Protein AF-A0A060Z0G2-F1 (afdb_monomer_lite)

pLDDT: mean 80.38, std 22.37, range [26.75, 98.19]

InterPro domains:
  IPR000257 Uroporphyrinogen decarboxylase (URO-D) [PF01208] (16-183)
  IPR000257 Uroporphyrinogen decarboxylase (URO-D) [PS00906] (33-42)
  IPR038071 UROD/MetE-like superfamily [G3DSA:3.20.20.210] (4-187)
  IPR038071 UROD/MetE-like superfamily [SSF51726] (12-183)

Radius of gyration: 17.83 Å; chains: 1; bounding box: 45×44×48 Å

Sequence (191 aa):
MENDDLILPKDFPKLKNDAFLRACHGQETNHVPVWCMRQAGRYLPEFREFRAGKDFFETCRSPAACCELTLQPLRRFPFDAAIIFSDILVIPQAMGMDVQMVAGKGPTFPEPLKEPEDLLLLQPKVDVNKELGYVFKAITLTRHKLDGKVPLIGFTGAPVRSHTHTHTHTHTHTHTHIYRERENYLLIIIL

Structure (mmCIF, N/CA/C/O backbone):
data_AF-A0A060Z0G2-F1
#
_entry.id   AF-A0A060Z0G2-F1
#
loop_
_atom_site.group_PDB
_atom_site.id
_atom_site.type_symbol
_atom_site.label_atom_id
_atom_site.label_alt_id
_atom_site.label_comp_id
_atom_site.label_asym_id
_atom_site.label_entity_id
_atom_site.label_seq_id
_atom_site.pdbx_PDB_ins_code
_atom_site.Cartn_x
_atom_site.Cartn_y
_atom_site.Cartn_z
_atom_site.occupancy
_atom_site.B_iso_or_equiv
_atom_site.auth_seq_id
_atom_site.auth_comp_id
_atom_site.auth_asym_id
_atom_site.auth_atom_id
_atom_site.pdbx_PDB_model_num
ATOM 1 N N . MET A 1 1 ? -18.639 -21.354 -0.589 1.00 32.62 1 MET A N 1
ATOM 2 C CA . MET A 1 1 ? -17.299 -21.777 -0.135 1.00 32.62 1 MET A CA 1
ATOM 3 C C . MET A 1 1 ? -16.382 -21.660 -1.335 1.00 32.62 1 MET A C 1
ATOM 5 O O . MET A 1 1 ? -16.198 -22.630 -2.052 1.00 32.62 1 MET A O 1
ATOM 9 N N . GLU A 1 2 ? -15.933 -20.445 -1.630 1.00 38.69 2 GLU A N 1
ATOM 10 C CA . GLU A 1 2 ? -14.912 -20.227 -2.655 1.00 38.69 2 GLU A CA 1
ATOM 11 C C . GLU A 1 2 ? -13.551 -20.299 -1.973 1.00 38.69 2 GLU A C 1
ATOM 13 O O . GLU A 1 2 ? -13.388 -19.774 -0.872 1.00 38.69 2 GLU A O 1
ATOM 18 N N . ASN A 1 3 ? -12.626 -21.022 -2.601 1.00 36.72 3 ASN A N 1
ATOM 19 C CA . ASN A 1 3 ? -11.265 -21.246 -2.139 1.00 36.72 3 ASN A CA 1
ATOM 20 C C . ASN A 1 3 ? -10.564 -19.905 -1.866 1.00 36.72 3 ASN A C 1
ATOM 22 O O . ASN A 1 3 ? -10.036 -19.277 -2.782 1.00 36.72 3 ASN A O 1
ATOM 26 N N . ASP A 1 4 ? -10.522 -19.492 -0.596 1.00 45.34 4 ASP A N 1
ATOM 27 C CA . ASP A 1 4 ? -9.495 -18.588 -0.074 1.00 45.34 4 ASP A CA 1
ATOM 28 C C . ASP A 1 4 ? -8.206 -19.426 -0.018 1.00 45.34 4 ASP A C 1
ATOM 30 O O . ASP A 1 4 ? -7.766 -19.855 1.050 1.00 45.34 4 ASP A O 1
ATOM 34 N N . ASP A 1 5 ? -7.665 -19.771 -1.196 1.00 48.25 5 ASP A N 1
ATOM 35 C CA . ASP A 1 5 ? -6.308 -20.288 -1.338 1.00 48.25 5 ASP A CA 1
ATOM 36 C C . ASP A 1 5 ? -5.407 -19.184 -0.798 1.00 48.25 5 ASP A C 1
ATOM 38 O O . ASP A 1 5 ? -5.055 -18.226 -1.490 1.00 48.25 5 ASP A O 1
ATOM 42 N N . LEU A 1 6 ? -5.141 -19.277 0.505 1.00 52.72 6 LEU A N 1
ATOM 43 C CA . LEU A 1 6 ? -4.295 -18.378 1.259 1.00 52.72 6 LEU A CA 1
ATOM 44 C C . LEU A 1 6 ? -2.991 -18.266 0.487 1.00 52.72 6 LEU A C 1
ATOM 46 O O . LEU A 1 6 ? -2.180 -19.191 0.478 1.00 52.72 6 LEU A O 1
ATOM 50 N N . ILE A 1 7 ? -2.805 -17.135 -0.186 1.00 59.31 7 ILE A N 1
ATOM 51 C CA . ILE A 1 7 ? -1.537 -16.805 -0.809 1.00 59.31 7 ILE A CA 1
ATOM 52 C C . ILE A 1 7 ? -0.555 -16.689 0.353 1.00 59.31 7 ILE A C 1
ATOM 54 O O . ILE A 1 7 ? -0.576 -15.725 1.119 1.00 59.31 7 ILE A O 1
ATOM 58 N N . LEU A 1 8 ? 0.209 -17.756 0.564 1.00 64.56 8 LEU A N 1
ATOM 59 C CA . LEU A 1 8 ? 1.181 -17.842 1.638 1.00 64.56 8 LEU A CA 1
ATOM 60 C C . LEU A 1 8 ? 2.340 -16.891 1.306 1.00 64.56 8 LEU A C 1
ATOM 62 O O . LEU A 1 8 ? 2.668 -16.737 0.132 1.00 64.56 8 LEU A O 1
ATOM 66 N N . PRO A 1 9 ? 2.981 -16.260 2.306 1.00 75.25 9 PRO A N 1
ATOM 67 C CA . PRO A 1 9 ? 4.115 -15.360 2.098 1.00 75.25 9 PRO A CA 1
ATOM 68 C C . PRO A 1 9 ? 5.391 -16.150 1.752 1.00 75.25 9 PRO A C 1
ATOM 70 O O . PRO A 1 9 ? 6.371 -16.152 2.493 1.00 75.25 9 PRO A O 1
ATOM 73 N N . LYS A 1 10 ? 5.351 -16.884 0.643 1.00 79.75 10 LYS A N 1
ATOM 74 C CA . LYS A 1 10 ? 6.401 -17.764 0.134 1.00 79.75 10 LYS A CA 1
ATOM 75 C C . LYS A 1 10 ? 6.337 -17.797 -1.390 1.00 79.75 10 LYS A C 1
ATOM 77 O O . LYS A 1 10 ? 5.337 -17.402 -1.981 1.00 79.75 10 LYS A O 1
ATOM 82 N N . ASP A 1 11 ? 7.399 -18.294 -2.014 1.00 86.38 11 ASP A N 1
ATOM 83 C CA . ASP A 1 11 ? 7.442 -18.538 -3.461 1.00 86.38 11 ASP A CA 1
ATOM 84 C C . ASP A 1 11 ? 7.163 -17.271 -4.297 1.00 86.38 11 ASP A C 1
ATOM 86 O O . ASP A 1 11 ? 6.500 -17.299 -5.337 1.00 86.38 11 ASP A O 1
ATOM 90 N N . PHE A 1 12 ? 7.660 -16.121 -3.827 1.00 91.62 12 PHE A N 1
ATOM 91 C CA . PHE A 1 12 ? 7.496 -14.862 -4.543 1.00 91.62 12 PHE A CA 1
ATOM 92 C C . PHE A 1 12 ? 8.301 -14.853 -5.850 1.00 91.62 12 PHE A C 1
ATOM 94 O O . PHE A 1 12 ? 9.450 -15.303 -5.874 1.00 91.62 12 PHE A O 1
ATOM 101 N N . PRO A 1 13 ? 7.755 -14.263 -6.928 1.00 92.94 13 PRO A N 1
ATOM 102 C CA . PRO A 1 13 ? 8.495 -14.083 -8.169 1.00 92.94 13 PRO A CA 1
ATOM 103 C C . PRO A 1 13 ? 9.805 -13.316 -7.953 1.00 92.94 13 PRO A C 1
ATOM 105 O O . PRO A 1 13 ? 9.850 -12.310 -7.230 1.00 92.94 13 PRO A O 1
ATOM 108 N N . LYS A 1 14 ? 10.876 -13.781 -8.608 1.00 94.12 14 LYS A N 1
ATOM 109 C CA . LYS A 1 14 ? 12.201 -13.157 -8.534 1.00 94.12 14 LYS A CA 1
ATOM 110 C C . LYS A 1 14 ? 12.147 -11.725 -9.069 1.00 94.12 14 LYS A C 1
ATOM 112 O O . LYS A 1 14 ? 11.560 -11.466 -10.118 1.00 94.12 14 LYS A O 1
ATOM 117 N N . LEU A 1 15 ? 12.792 -10.805 -8.354 1.00 95.38 15 LEU A N 1
ATOM 118 C CA . LEU A 1 15 ? 12.841 -9.393 -8.720 1.00 95.38 15 LEU A CA 1
ATOM 119 C C . LEU A 1 15 ? 13.616 -9.179 -10.036 1.00 95.38 15 LEU A C 1
ATOM 121 O O . LEU A 1 15 ? 14.714 -9.707 -10.204 1.00 95.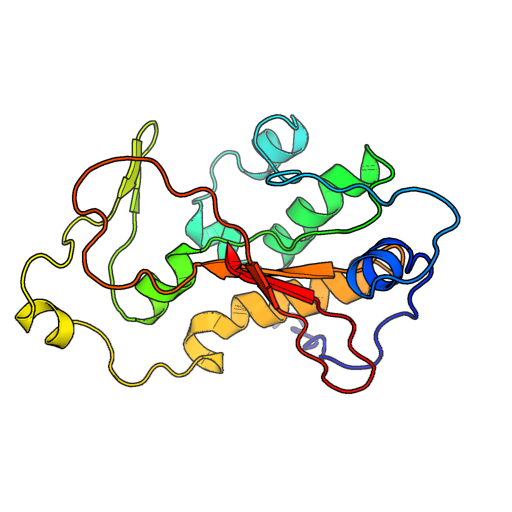38 15 LEU A O 1
ATOM 125 N N . LYS A 1 16 ? 13.025 -8.407 -10.953 1.00 95.94 16 LYS A N 1
ATOM 126 C CA . LYS A 1 16 ? 13.537 -8.095 -12.298 1.00 95.94 16 LYS A CA 1
ATOM 127 C C . LYS A 1 16 ? 14.182 -6.706 -12.353 1.00 95.94 16 LYS A C 1
ATOM 129 O O . LYS A 1 16 ? 15.243 -6.565 -12.949 1.00 95.94 16 LYS A O 1
ATOM 134 N N . ASN A 1 17 ? 13.568 -5.700 -11.721 1.00 94.88 17 ASN A N 1
ATOM 135 C CA . ASN A 1 17 ? 14.155 -4.371 -11.523 1.00 94.88 17 ASN A CA 1
ATOM 136 C C . ASN A 1 17 ? 14.405 -4.136 -10.029 1.00 94.88 17 ASN A C 1
ATOM 138 O O . ASN A 1 17 ? 13.458 -4.037 -9.251 1.00 94.88 17 ASN A O 1
ATOM 142 N N . ASP A 1 18 ? 15.674 -4.043 -9.638 1.00 95.56 18 ASP A N 1
ATOM 143 C CA . ASP A 1 18 ? 16.119 -3.807 -8.263 1.00 95.56 18 ASP A CA 1
ATOM 144 C C . ASP A 1 18 ? 16.767 -2.426 -8.059 1.00 95.56 18 ASP A C 1
ATOM 146 O O . ASP A 1 18 ? 17.307 -2.161 -6.983 1.00 95.56 18 ASP A O 1
ATOM 150 N N . ALA A 1 19 ? 16.707 -1.536 -9.062 1.00 95.69 19 ALA A N 1
ATOM 151 C CA . ALA A 1 19 ? 17.412 -0.254 -9.053 1.00 95.69 19 ALA A CA 1
ATOM 152 C C . ALA A 1 19 ? 17.070 0.584 -7.815 1.00 95.69 19 ALA A C 1
ATOM 154 O O . ALA A 1 19 ? 17.963 1.113 -7.159 1.00 95.69 19 ALA A O 1
ATOM 155 N N . PHE A 1 20 ? 15.790 0.633 -7.435 1.00 95.94 20 PHE A N 1
ATOM 156 C CA . PHE A 1 20 ? 15.354 1.331 -6.228 1.00 95.94 20 PHE A CA 1
ATOM 157 C C . PHE A 1 20 ? 16.008 0.781 -4.950 1.00 95.94 20 PHE A C 1
ATOM 159 O O . PHE A 1 20 ? 16.488 1.555 -4.128 1.00 95.94 20 PHE A O 1
ATOM 166 N N . LEU A 1 21 ? 16.103 -0.545 -4.799 1.00 94.50 21 LEU A N 1
ATOM 167 C CA . LEU A 1 21 ? 16.723 -1.155 -3.619 1.00 94.50 21 LEU A CA 1
ATOM 168 C C . LEU A 1 21 ? 18.228 -0.888 -3.574 1.00 94.50 21 LEU A C 1
ATOM 170 O O . LEU A 1 21 ? 18.754 -0.536 -2.521 1.00 94.50 21 LEU A O 1
ATOM 174 N N . ARG A 1 22 ? 18.912 -1.009 -4.716 1.00 94.50 22 ARG A N 1
ATOM 175 C CA . ARG A 1 22 ? 20.339 -0.687 -4.833 1.00 94.50 22 ARG A CA 1
ATOM 176 C C . ARG A 1 22 ? 20.610 0.768 -4.459 1.00 94.50 22 ARG A C 1
ATOM 178 O O . ARG A 1 22 ? 21.476 1.025 -3.625 1.00 94.50 22 ARG A O 1
ATOM 185 N N . ALA A 1 23 ? 19.809 1.699 -4.977 1.00 95.19 23 ALA A N 1
ATOM 186 C CA . ALA A 1 23 ? 19.905 3.110 -4.619 1.00 95.19 23 ALA A CA 1
ATOM 187 C C . ALA A 1 23 ? 19.668 3.349 -3.116 1.00 95.19 23 ALA A C 1
ATOM 189 O O . ALA A 1 23 ? 20.446 4.066 -2.490 1.00 95.19 23 ALA A O 1
ATOM 190 N N . CYS A 1 24 ? 18.666 2.705 -2.499 1.00 92.50 24 CYS A N 1
ATOM 191 C CA . CYS A 1 24 ? 18.448 2.775 -1.046 1.00 92.50 24 CYS A CA 1
ATOM 192 C C . CYS A 1 24 ? 19.639 2.249 -0.226 1.00 92.50 24 CYS A C 1
ATOM 194 O O . CYS A 1 24 ? 19.842 2.682 0.906 1.00 92.50 24 CYS A O 1
ATOM 196 N N . HIS A 1 25 ? 20.431 1.335 -0.786 1.00 93.25 25 HIS A N 1
ATOM 197 C CA . HIS A 1 25 ? 21.657 0.816 -0.179 1.00 93.25 25 HIS A CA 1
ATOM 198 C C . HIS A 1 25 ? 22.917 1.626 -0.527 1.00 93.25 25 HIS A C 1
ATOM 200 O O . HIS A 1 25 ? 24.016 1.212 -0.160 1.00 93.25 25 HIS A O 1
ATOM 206 N N . GLY A 1 26 ? 22.785 2.759 -1.223 1.00 94.31 26 GLY A N 1
ATOM 207 C CA . GLY A 1 26 ? 23.923 3.576 -1.656 1.00 94.31 26 GLY A CA 1
ATOM 208 C C . GLY A 1 26 ? 24.784 2.907 -2.731 1.00 94.31 26 GLY A C 1
ATOM 209 O O . GLY A 1 26 ? 25.946 3.269 -2.899 1.00 94.31 26 GLY A O 1
ATOM 210 N N . GLN A 1 27 ? 24.243 1.912 -3.434 1.00 96.56 27 GLN A N 1
ATOM 211 C CA . GLN A 1 27 ? 24.923 1.223 -4.526 1.00 96.56 27 GLN A CA 1
ATOM 212 C C . GLN A 1 27 ? 24.697 1.959 -5.851 1.00 96.56 27 GLN A C 1
ATOM 214 O O . GLN A 1 27 ? 23.672 2.614 -6.053 1.00 96.56 27 GLN A O 1
ATOM 219 N N . GLU A 1 28 ? 25.644 1.812 -6.777 1.00 95.19 28 GLU A N 1
ATOM 220 C CA . GLU A 1 28 ? 25.531 2.367 -8.125 1.00 95.19 28 GLU A CA 1
ATOM 221 C C . GLU A 1 28 ? 24.352 1.739 -8.884 1.00 95.19 28 GLU A C 1
ATOM 223 O O . GLU A 1 28 ? 24.050 0.553 -8.723 1.00 95.19 28 GLU A O 1
ATOM 228 N N . THR A 1 29 ? 23.672 2.542 -9.706 1.00 96.25 29 THR A N 1
ATOM 229 C CA . THR A 1 29 ? 22.497 2.160 -10.503 1.00 96.25 29 THR A CA 1
ATOM 230 C C . THR A 1 29 ? 22.634 2.663 -11.937 1.00 96.25 29 THR A C 1
ATOM 232 O O . THR A 1 29 ? 23.295 3.664 -12.187 1.00 96.25 29 THR A O 1
ATOM 235 N N . ASN A 1 30 ? 22.018 1.960 -12.895 1.00 92.88 30 ASN A N 1
ATOM 236 C CA . ASN A 1 30 ? 22.127 2.301 -14.324 1.00 92.88 30 ASN A CA 1
ATOM 237 C C . ASN A 1 30 ? 21.323 3.561 -14.690 1.00 92.88 30 ASN A C 1
ATOM 239 O O . ASN A 1 30 ? 21.533 4.153 -15.745 1.00 92.88 30 ASN A O 1
ATOM 243 N N . HIS A 1 31 ? 20.379 3.944 -13.833 1.00 95.12 31 HIS A N 1
ATOM 244 C CA . HIS A 1 31 ? 19.554 5.141 -13.922 1.00 95.12 31 HIS A CA 1
ATOM 245 C C . HIS A 1 31 ? 19.093 5.526 -12.515 1.00 95.12 31 HIS A C 1
ATOM 247 O O . HIS A 1 31 ? 19.108 4.695 -11.608 1.00 95.12 31 HIS A O 1
ATOM 253 N N . VAL A 1 32 ? 18.651 6.771 -12.337 1.00 97.00 32 VAL A N 1
ATOM 254 C CA . VAL A 1 32 ? 18.082 7.231 -11.062 1.00 97.00 32 VAL A CA 1
ATOM 255 C C . VAL A 1 32 ? 16.671 6.646 -10.905 1.00 97.00 32 VAL A C 1
ATOM 257 O O . VAL A 1 32 ? 15.803 6.998 -11.708 1.00 97.00 32 VAL A O 1
ATOM 260 N N . PRO A 1 33 ? 16.411 5.776 -9.908 1.00 97.50 33 PRO A N 1
ATOM 261 C CA . PRO A 1 33 ? 15.101 5.158 -9.750 1.00 97.50 33 PRO A CA 1
ATOM 262 C C . PRO A 1 33 ? 14.062 6.162 -9.240 1.00 97.50 33 PRO A C 1
ATOM 264 O O . PRO A 1 33 ? 14.340 6.945 -8.328 1.00 97.50 33 PRO A O 1
ATOM 267 N N . VAL A 1 34 ? 12.845 6.109 -9.784 1.00 97.12 34 VAL A N 1
ATOM 268 C CA . VAL A 1 34 ? 11.758 7.039 -9.451 1.00 97.12 34 VAL A CA 1
ATOM 269 C C . VAL A 1 34 ? 10.470 6.326 -9.042 1.00 97.12 34 VAL A C 1
ATOM 271 O O . VAL A 1 34 ? 10.026 5.355 -9.652 1.00 97.12 34 VAL A O 1
ATOM 274 N N . TRP A 1 35 ? 9.826 6.857 -8.010 1.00 97.38 35 TRP A N 1
ATOM 275 C CA . TRP A 1 35 ? 8.459 6.541 -7.600 1.00 97.38 35 TRP A CA 1
ATOM 276 C C . TRP A 1 35 ? 7.832 7.807 -7.009 1.00 97.38 35 TRP A C 1
ATOM 278 O O . TRP A 1 35 ? 8.540 8.778 -6.725 1.00 97.38 35 TRP A O 1
ATOM 288 N N . CYS A 1 36 ? 6.512 7.833 -6.830 1.00 96.12 36 CYS A N 1
ATOM 289 C CA . CYS A 1 36 ? 5.837 9.011 -6.285 1.00 96.12 36 CYS A CA 1
ATOM 290 C C . CYS A 1 36 ? 5.008 8.669 -5.048 1.00 96.12 36 CYS A C 1
ATOM 292 O O . CYS A 1 36 ? 4.193 7.740 -5.049 1.00 96.12 36 CYS A O 1
ATOM 294 N N . MET A 1 37 ? 5.132 9.496 -4.007 1.00 94.44 37 MET A N 1
ATOM 295 C CA . MET A 1 37 ? 4.172 9.481 -2.907 1.00 94.44 37 MET A CA 1
ATOM 296 C C . MET A 1 37 ? 2.765 9.728 -3.457 1.00 94.44 37 MET A C 1
ATOM 298 O O . MET A 1 37 ? 2.553 10.628 -4.268 1.00 94.44 37 MET A O 1
ATOM 302 N N . ARG A 1 38 ? 1.798 8.919 -3.008 1.00 94.38 38 ARG A N 1
ATOM 303 C CA . ARG A 1 38 ? 0.411 8.925 -3.510 1.00 94.38 38 ARG A CA 1
ATOM 304 C C . ARG A 1 38 ? 0.282 8.633 -5.018 1.00 94.38 38 ARG A C 1
ATOM 306 O O . ARG A 1 38 ? -0.688 9.079 -5.627 1.00 94.38 38 ARG A O 1
ATOM 313 N N . GLN A 1 39 ? 1.193 7.843 -5.606 1.00 96.38 39 GLN A N 1
ATOM 314 C CA . GLN A 1 39 ? 1.071 7.386 -7.004 1.00 96.38 39 GLN A CA 1
ATOM 315 C C . GLN A 1 39 ? -0.246 6.642 -7.289 1.00 96.38 39 GLN A C 1
ATOM 317 O O . GLN A 1 39 ? -0.809 6.766 -8.369 1.00 96.38 39 GLN A O 1
ATOM 322 N N . ALA A 1 40 ? -0.786 5.906 -6.317 1.00 96.00 40 ALA A N 1
ATOM 323 C CA . ALA A 1 40 ? -2.161 5.417 -6.364 1.00 96.00 40 ALA A CA 1
ATOM 324 C C . ALA A 1 40 ? -3.075 6.475 -5.728 1.00 96.00 40 ALA A C 1
ATOM 326 O O . ALA A 1 40 ? -3.159 6.576 -4.501 1.00 96.00 40 ALA A O 1
ATOM 327 N N . GLY A 1 41 ? -3.722 7.310 -6.544 1.00 94.31 41 GLY A N 1
ATOM 328 C CA . GLY A 1 41 ? -4.493 8.429 -6.012 1.00 94.31 41 GLY A CA 1
ATOM 329 C C . GLY A 1 41 ? -5.485 9.064 -6.978 1.00 94.31 41 GLY A C 1
ATOM 330 O O . GLY A 1 41 ? -5.548 8.750 -8.161 1.00 94.31 41 GLY A O 1
ATOM 331 N N . ARG A 1 42 ? -6.249 10.027 -6.447 1.00 92.88 42 ARG A N 1
ATOM 332 C CA . ARG A 1 42 ? -7.395 10.695 -7.101 1.00 92.88 42 ARG A CA 1
ATOM 333 C C . ARG A 1 42 ? -7.079 11.393 -8.431 1.00 92.88 42 ARG A C 1
ATOM 335 O O . ARG A 1 42 ? -8.009 11.717 -9.163 1.00 92.88 42 ARG A O 1
ATOM 342 N N . TYR A 1 43 ? -5.805 11.637 -8.735 1.00 95.19 43 TYR A N 1
ATOM 343 C CA . TYR A 1 43 ? -5.393 12.196 -10.023 1.00 95.19 43 TYR A CA 1
ATOM 344 C C . TYR A 1 43 ? -5.594 11.200 -11.180 1.00 95.19 43 TYR A C 1
ATOM 346 O O . TYR A 1 43 ? -5.762 11.618 -12.323 1.00 95.19 43 TYR A O 1
ATOM 354 N N . LEU A 1 44 ? -5.644 9.896 -10.887 1.00 96.88 44 LEU A N 1
ATOM 355 C CA . LEU A 1 44 ? -5.965 8.849 -11.850 1.00 96.88 44 LEU A CA 1
ATOM 356 C C . LEU A 1 44 ? -7.495 8.726 -12.020 1.00 96.88 44 LEU A C 1
ATOM 358 O O . LEU A 1 44 ? -8.210 8.562 -11.025 1.00 96.88 44 LEU A O 1
ATOM 362 N N . PRO A 1 45 ? -8.037 8.813 -13.250 1.00 97.12 45 PRO A N 1
ATOM 363 C CA . PRO A 1 45 ? -9.454 8.552 -13.520 1.00 97.12 45 PRO A CA 1
ATOM 364 C C . PRO A 1 45 ? -9.918 7.168 -13.044 1.00 97.12 45 PRO A C 1
ATOM 366 O O . PRO A 1 45 ? -10.916 7.081 -12.336 1.00 97.12 45 PRO A O 1
ATOM 369 N N . GLU A 1 46 ? -9.148 6.117 -13.329 1.00 96.94 46 GLU A N 1
ATOM 370 C CA . GLU A 1 46 ? -9.440 4.731 -12.942 1.00 96.94 46 GLU A CA 1
ATOM 371 C C . GLU A 1 46 ? -9.422 4.516 -11.422 1.00 96.94 46 GLU A C 1
ATOM 373 O O . GLU A 1 46 ? -10.159 3.684 -10.899 1.00 96.94 46 GLU A O 1
ATOM 378 N N . PHE A 1 47 ? -8.636 5.307 -10.684 1.00 96.31 47 PHE A N 1
ATOM 379 C CA . PHE A 1 47 ? -8.660 5.289 -9.223 1.00 96.31 47 PHE A CA 1
ATOM 380 C C . PHE A 1 47 ? -9.993 5.832 -8.710 1.00 96.31 47 PHE A C 1
ATOM 382 O O . PHE A 1 47 ? -10.603 5.255 -7.810 1.00 96.31 47 PHE A O 1
ATOM 389 N N . ARG A 1 48 ? -10.450 6.959 -9.276 1.00 93.88 48 ARG A N 1
ATOM 390 C CA . ARG A 1 48 ? -11.723 7.591 -8.899 1.00 93.88 48 ARG A CA 1
ATOM 391 C C . ARG A 1 48 ? -12.904 6.690 -9.228 1.00 93.88 48 ARG A C 1
ATOM 393 O O . ARG A 1 48 ? -13.781 6.545 -8.387 1.00 93.88 48 ARG A O 1
ATOM 400 N N . GLU A 1 49 ? -12.894 6.073 -10.404 1.00 95.81 49 GLU A N 1
ATOM 401 C CA . GLU A 1 49 ? -13.910 5.111 -10.830 1.00 95.81 49 GLU A CA 1
ATOM 402 C C . GLU A 1 49 ? -13.941 3.890 -9.906 1.00 95.81 49 GLU A C 1
ATOM 404 O O . GLU A 1 49 ? -14.989 3.550 -9.365 1.00 95.81 49 GLU A O 1
ATOM 409 N N . PHE A 1 50 ? -12.782 3.289 -9.620 1.00 94.00 50 PHE A N 1
ATOM 410 C CA . PHE A 1 50 ? -12.709 2.112 -8.755 1.00 94.00 50 PHE A CA 1
ATOM 411 C C . PHE A 1 50 ? -13.180 2.388 -7.317 1.00 94.00 50 PHE A C 1
ATOM 413 O O . PHE A 1 50 ? -13.753 1.506 -6.667 1.00 94.00 50 PHE A O 1
ATOM 420 N N . ARG A 1 51 ? -12.907 3.597 -6.809 1.00 91.56 51 ARG A N 1
ATOM 421 C CA . ARG A 1 51 ? -13.284 4.064 -5.465 1.00 91.56 51 ARG A CA 1
ATOM 422 C C . ARG A 1 51 ? -14.709 4.611 -5.382 1.00 91.56 51 ARG A C 1
ATOM 424 O O . ARG A 1 51 ? -15.178 4.843 -4.267 1.00 91.56 51 ARG A O 1
ATOM 431 N N . ALA A 1 52 ? -15.380 4.856 -6.506 1.00 90.50 52 ALA A N 1
ATOM 432 C CA . ALA A 1 52 ? -16.715 5.435 -6.508 1.00 90.50 52 ALA A CA 1
ATOM 433 C C . ALA A 1 52 ? -17.687 4.534 -5.729 1.00 90.50 52 ALA A C 1
ATOM 435 O O . ALA A 1 52 ? -17.780 3.336 -5.981 1.00 90.50 52 ALA A O 1
ATOM 436 N N . GLY A 1 53 ? -18.381 5.115 -4.746 1.00 81.00 53 GLY A N 1
ATOM 437 C CA . GLY A 1 53 ? -19.365 4.405 -3.924 1.00 81.00 53 GLY A CA 1
ATOM 438 C C . GLY A 1 53 ? -18.801 3.455 -2.858 1.00 81.00 53 GLY A C 1
ATOM 439 O O . GLY A 1 53 ? -19.596 2.792 -2.205 1.00 81.00 53 GLY A O 1
ATOM 440 N N . LYS A 1 54 ? -17.475 3.386 -2.651 1.00 86.75 54 LYS A N 1
ATOM 441 C CA . LYS A 1 54 ? -16.854 2.517 -1.632 1.00 86.75 54 LYS A CA 1
ATOM 442 C C . LYS A 1 54 ? -16.327 3.314 -0.442 1.00 86.75 54 LYS A C 1
ATOM 444 O O . LYS A 1 54 ? -15.629 4.322 -0.626 1.00 86.75 54 LYS A O 1
ATOM 449 N N . ASP A 1 55 ? -16.552 2.823 0.775 1.00 88.06 55 ASP A N 1
ATOM 450 C CA . ASP A 1 55 ? -15.926 3.408 1.962 1.00 88.06 55 ASP A CA 1
ATOM 451 C C . ASP A 1 55 ? -14.394 3.256 1.905 1.00 88.06 55 ASP A C 1
ATOM 453 O O . ASP A 1 55 ? -13.852 2.329 1.291 1.00 88.06 55 ASP A O 1
ATOM 457 N N . PHE A 1 56 ? -13.669 4.238 2.447 1.00 86.81 56 PHE A N 1
ATOM 458 C CA . PHE A 1 56 ? -12.206 4.259 2.411 1.00 86.81 56 PHE A CA 1
ATOM 459 C C . PHE A 1 56 ? -11.589 3.109 3.204 1.00 86.81 56 PHE A C 1
ATOM 461 O O . PHE A 1 56 ? -10.756 2.381 2.660 1.00 86.81 56 PHE A O 1
ATOM 468 N N . PHE A 1 57 ? -12.028 2.908 4.444 1.00 86.12 57 PHE A N 1
ATOM 469 C CA . PHE A 1 57 ? -11.493 1.855 5.297 1.00 86.12 57 PHE A CA 1
ATOM 470 C C . PHE A 1 57 ? -11.954 0.475 4.839 1.00 86.12 57 PHE A C 1
ATOM 472 O O . PHE A 1 57 ? -11.164 -0.466 4.882 1.00 86.12 57 PHE A O 1
ATOM 479 N N . GLU A 1 58 ? -13.171 0.356 4.308 1.00 88.69 58 GLU A N 1
ATOM 480 C CA . GLU A 1 58 ? -13.623 -0.867 3.635 1.00 88.69 58 GLU A CA 1
ATOM 481 C C . GLU A 1 58 ? -12.695 -1.245 2.470 1.00 88.69 58 GLU A C 1
ATOM 483 O O . GLU A 1 58 ? -12.285 -2.398 2.332 1.00 88.69 58 GLU A O 1
ATOM 488 N N . THR A 1 59 ? -12.281 -0.262 1.666 1.00 91.81 59 THR A N 1
ATOM 489 C CA . THR A 1 59 ? -11.323 -0.503 0.579 1.00 91.81 59 THR A CA 1
ATOM 490 C C . THR A 1 59 ? -9.957 -0.920 1.111 1.00 91.81 59 THR A C 1
ATOM 492 O O . THR A 1 59 ? -9.395 -1.879 0.592 1.00 91.81 59 THR A O 1
ATOM 495 N N . CYS A 1 60 ? -9.444 -0.263 2.158 1.00 90.75 60 CYS A N 1
ATOM 496 C CA . CYS A 1 60 ? -8.184 -0.654 2.798 1.00 90.75 60 CYS A CA 1
ATOM 497 C C . CYS A 1 60 ? -8.228 -2.075 3.387 1.00 90.75 60 CYS A C 1
ATOM 499 O O . CYS A 1 60 ? -7.197 -2.742 3.435 1.00 90.75 60 CYS A O 1
ATOM 501 N N . ARG A 1 61 ? -9.409 -2.550 3.809 1.00 92.06 61 ARG A N 1
ATOM 502 C CA . ARG A 1 61 ? -9.634 -3.900 4.351 1.00 92.06 61 ARG A CA 1
ATOM 503 C C . ARG A 1 61 ? -9.786 -4.983 3.284 1.00 92.06 61 ARG A C 1
ATOM 505 O O . ARG A 1 61 ? -9.776 -6.159 3.637 1.00 92.06 61 ARG A O 1
ATOM 512 N N . SER A 1 62 ? -9.895 -4.624 2.004 1.00 94.88 62 SER A N 1
ATOM 513 C CA . SER A 1 62 ? -10.008 -5.573 0.893 1.00 94.88 62 SER A CA 1
ATOM 514 C C . SER A 1 62 ? -8.652 -5.788 0.204 1.00 94.88 62 SER A C 1
ATOM 516 O O . SER A 1 62 ? -8.202 -4.918 -0.548 1.00 94.88 62 SER A O 1
ATOM 518 N N . PRO A 1 63 ? -7.996 -6.957 0.378 1.00 95.19 63 PRO A N 1
ATOM 519 C CA . PRO A 1 63 ? -6.701 -7.236 -0.244 1.00 95.19 63 PRO A CA 1
ATOM 520 C C . PRO A 1 63 ? -6.702 -7.068 -1.765 1.00 95.19 63 PRO A C 1
ATOM 522 O O . PRO A 1 63 ? -5.762 -6.508 -2.328 1.00 95.19 63 PRO A O 1
ATOM 525 N N . ALA A 1 64 ? -7.772 -7.516 -2.428 1.00 95.31 64 ALA A N 1
ATOM 526 C CA . ALA A 1 64 ? -7.921 -7.410 -3.875 1.00 95.31 64 ALA A CA 1
ATOM 527 C C . ALA A 1 64 ? -8.048 -5.952 -4.336 1.00 95.31 64 ALA A C 1
ATOM 529 O O . ALA A 1 64 ? -7.436 -5.570 -5.332 1.00 95.31 64 ALA A O 1
ATOM 530 N N . ALA A 1 65 ? -8.784 -5.124 -3.588 1.00 96.00 65 ALA A N 1
ATOM 531 C CA . ALA A 1 65 ? -8.912 -3.703 -3.884 1.00 96.00 65 ALA A CA 1
ATOM 532 C C . ALA A 1 65 ? -7.587 -2.955 -3.700 1.00 96.00 65 ALA A C 1
ATOM 534 O O . ALA A 1 65 ? -7.187 -2.199 -4.584 1.00 96.00 65 ALA A O 1
ATOM 535 N N . CYS A 1 66 ? -6.882 -3.195 -2.591 1.00 96.50 66 CYS A N 1
ATOM 536 C CA . CYS A 1 66 ? -5.567 -2.606 -2.348 1.00 96.50 66 CYS A CA 1
ATOM 537 C C . CYS A 1 66 ? -4.566 -2.999 -3.439 1.00 96.50 66 CYS A C 1
ATOM 539 O O . CYS A 1 66 ? -3.857 -2.141 -3.962 1.00 96.50 66 CYS A O 1
ATOM 541 N N . CYS A 1 67 ? -4.558 -4.277 -3.826 1.00 97.19 67 CYS A N 1
ATOM 542 C CA . CYS A 1 67 ? -3.722 -4.770 -4.912 1.00 97.19 67 CYS A CA 1
ATOM 543 C C . CYS A 1 67 ? -4.022 -4.056 -6.234 1.00 97.19 67 CYS A C 1
ATOM 545 O O . CYS A 1 67 ? -3.107 -3.528 -6.864 1.00 97.19 67 CYS A O 1
ATOM 547 N N . GLU A 1 68 ? -5.293 -3.982 -6.631 1.00 97.56 68 GLU A N 1
ATOM 548 C CA . GLU A 1 68 ? -5.698 -3.313 -7.867 1.00 97.56 68 GLU A CA 1
ATOM 549 C C . GLU A 1 68 ? -5.257 -1.843 -7.883 1.00 97.56 68 GLU A C 1
ATOM 551 O O . GLU A 1 68 ? -4.592 -1.407 -8.824 1.00 97.56 68 GLU A O 1
ATOM 556 N N . LEU A 1 69 ? -5.533 -1.099 -6.807 1.00 97.62 69 LEU A N 1
ATOM 557 C CA . LEU A 1 69 ? -5.157 0.311 -6.688 1.00 97.62 69 LEU A CA 1
ATOM 558 C C . LEU A 1 69 ? -3.636 0.522 -6.723 1.00 97.62 69 LEU A C 1
ATOM 560 O O . LEU A 1 69 ? -3.172 1.467 -7.361 1.00 97.62 69 LEU A O 1
ATOM 564 N N . THR A 1 70 ? -2.844 -0.358 -6.100 1.00 98.00 70 THR A N 1
ATOM 565 C CA . THR A 1 70 ? -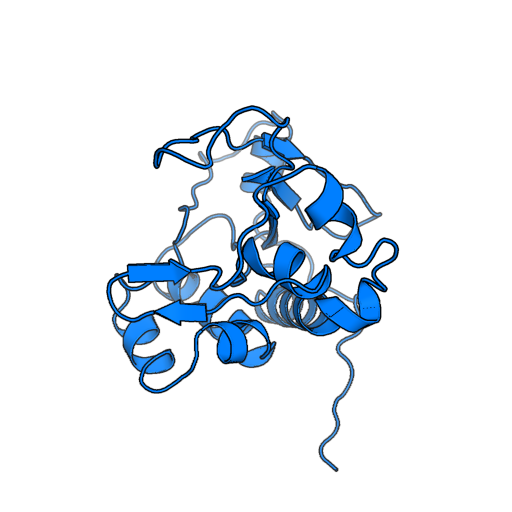1.373 -0.300 -6.175 1.00 98.00 70 THR A CA 1
ATOM 566 C C . THR A 1 70 ? -0.851 -0.517 -7.597 1.00 98.00 70 THR A C 1
ATOM 568 O O . THR A 1 70 ? 0.145 0.100 -7.983 1.00 98.00 70 THR A O 1
ATOM 571 N N . LEU A 1 71 ? -1.504 -1.368 -8.393 1.00 97.94 71 LEU A N 1
ATOM 572 C CA . LEU A 1 71 ? -1.048 -1.712 -9.742 1.00 97.94 71 LEU A CA 1
ATOM 573 C C . LEU A 1 71 ? -1.404 -0.659 -10.799 1.00 97.94 71 LEU A C 1
ATOM 575 O O . LEU A 1 71 ? -0.659 -0.521 -11.769 1.00 97.94 71 LEU A O 1
ATOM 579 N N . GLN A 1 72 ? -2.495 0.093 -10.625 1.00 98.19 72 GLN A N 1
ATOM 580 C CA . GLN A 1 72 ? -2.939 1.136 -11.565 1.00 98.19 72 GLN A CA 1
ATOM 581 C C . GLN A 1 72 ? -1.815 2.078 -12.055 1.00 98.19 72 GLN A C 1
ATOM 583 O O . GLN A 1 72 ? -1.598 2.149 -13.268 1.00 98.19 72 GLN A O 1
ATOM 588 N N . PRO A 1 73 ? -1.035 2.755 -11.184 1.00 98.06 73 PRO A N 1
ATOM 589 C CA . PRO A 1 73 ? 0.025 3.659 -11.636 1.00 98.06 73 PRO A CA 1
ATOM 590 C C . PRO A 1 73 ? 1.120 2.961 -12.453 1.00 98.06 73 PRO A C 1
ATOM 592 O O . PRO A 1 73 ? 1.642 3.552 -13.395 1.00 98.06 73 PRO A O 1
ATOM 595 N N . LEU A 1 74 ? 1.427 1.694 -12.157 1.00 97.31 74 LEU A N 1
ATOM 596 C CA . LEU A 1 74 ? 2.459 0.913 -12.858 1.00 97.31 74 LEU A CA 1
ATOM 597 C C . LEU A 1 74 ? 2.048 0.475 -14.269 1.00 97.31 74 LEU A C 1
ATOM 599 O O . LEU A 1 74 ? 2.885 -0.038 -15.022 1.00 97.31 74 LEU A O 1
ATOM 603 N N . ARG A 1 75 ? 0.761 0.621 -14.611 1.00 97.12 75 ARG A N 1
ATOM 604 C CA . ARG A 1 75 ? 0.239 0.427 -15.970 1.00 97.12 75 ARG A CA 1
ATOM 605 C C . ARG A 1 75 ? 0.411 1.682 -16.826 1.00 97.12 75 ARG A C 1
ATOM 607 O O . ARG A 1 75 ? 0.493 1.561 -18.042 1.00 97.12 75 ARG A O 1
ATOM 614 N N . ARG A 1 76 ? 0.478 2.867 -16.206 1.00 96.88 76 ARG A N 1
ATOM 615 C CA . ARG A 1 76 ? 0.657 4.154 -16.899 1.00 96.88 76 ARG A CA 1
ATOM 616 C C . ARG A 1 76 ? 2.106 4.608 -16.967 1.00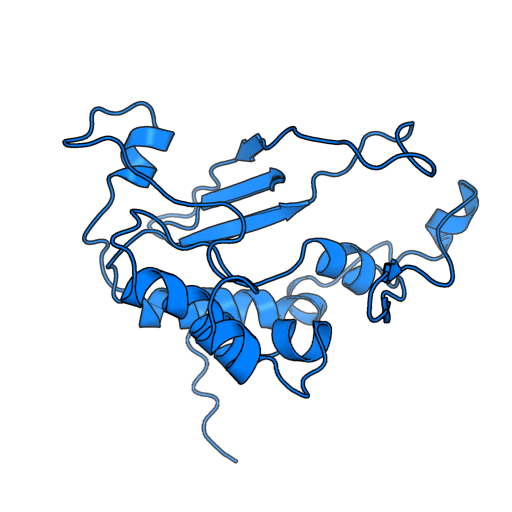 96.88 76 ARG A C 1
ATOM 618 O O . ARG A 1 76 ? 2.513 5.180 -17.972 1.00 96.88 76 ARG A O 1
ATOM 625 N N . PHE A 1 77 ? 2.856 4.393 -15.892 1.00 97.25 77 PHE A N 1
ATOM 626 C CA . PHE A 1 77 ? 4.182 4.969 -15.714 1.00 97.25 77 PHE A CA 1
ATOM 627 C C . PHE A 1 77 ? 5.210 3.878 -15.397 1.00 97.25 77 PHE A C 1
ATOM 629 O O . PHE A 1 77 ? 4.906 2.946 -14.642 1.00 97.25 77 PHE A O 1
ATOM 636 N N . PRO A 1 78 ? 6.437 3.986 -15.930 1.00 96.12 78 PRO A N 1
ATOM 637 C CA . PRO A 1 78 ? 7.519 3.051 -15.648 1.00 96.12 78 PRO A CA 1
ATOM 638 C C . PRO A 1 78 ? 8.195 3.381 -14.304 1.00 96.12 78 PRO A C 1
ATOM 640 O O . PRO A 1 78 ? 9.390 3.640 -14.266 1.00 96.12 78 PRO A O 1
ATOM 643 N N . PHE A 1 79 ? 7.433 3.418 -13.205 1.00 97.69 79 PHE A N 1
ATOM 644 C CA . PHE A 1 79 ? 8.014 3.610 -11.871 1.00 97.69 79 PHE A CA 1
ATOM 645 C C . PHE A 1 79 ? 8.924 2.439 -11.492 1.00 97.69 79 PHE A C 1
ATOM 647 O O . PHE A 1 79 ? 8.648 1.299 -11.863 1.00 97.69 79 PHE A O 1
ATOM 654 N N . ASP A 1 80 ? 9.953 2.720 -10.695 1.00 97.62 80 ASP A N 1
ATOM 655 C CA . ASP A 1 80 ? 10.945 1.758 -10.199 1.00 97.62 80 ASP A CA 1
ATOM 656 C C . ASP A 1 80 ? 10.560 1.111 -8.865 1.00 97.62 80 ASP A C 1
ATOM 658 O O . ASP A 1 80 ? 11.266 0.232 -8.373 1.00 97.62 80 ASP A O 1
ATOM 662 N N . ALA A 1 81 ? 9.442 1.529 -8.272 1.00 97.38 81 ALA A N 1
ATOM 663 C CA . ALA A 1 81 ? 8.875 0.916 -7.083 1.00 97.38 81 ALA A CA 1
ATOM 664 C C . ALA A 1 81 ? 7.345 1.026 -7.067 1.00 97.38 81 ALA A C 1
ATOM 666 O O . ALA A 1 81 ? 6.738 1.967 -7.587 1.00 97.38 81 ALA A O 1
ATOM 667 N N . ALA A 1 82 ? 6.717 0.045 -6.430 1.00 97.38 82 ALA A N 1
ATOM 668 C CA . ALA A 1 82 ? 5.320 0.085 -6.038 1.00 97.38 82 ALA A CA 1
ATOM 669 C C . ALA A 1 82 ? 5.234 0.427 -4.550 1.00 97.38 82 ALA A C 1
ATOM 671 O O . ALA A 1 82 ? 6.057 -0.046 -3.776 1.00 97.38 82 ALA A O 1
ATOM 672 N N . ILE A 1 83 ? 4.214 1.166 -4.125 1.00 96.75 83 ILE A N 1
ATOM 673 C CA . ILE A 1 83 ? 3.879 1.332 -2.706 1.00 96.75 83 ILE A CA 1
ATOM 674 C C . ILE A 1 83 ? 2.488 0.758 -2.454 1.00 96.75 83 ILE A C 1
ATOM 676 O O . ILE A 1 83 ? 1.563 0.995 -3.240 1.00 96.75 83 ILE A O 1
ATOM 680 N N . ILE A 1 84 ? 2.354 -0.053 -1.402 1.00 96.88 84 ILE A N 1
ATOM 681 C CA . ILE A 1 84 ? 1.082 -0.698 -1.071 1.00 96.88 84 ILE A CA 1
ATOM 682 C C . ILE A 1 84 ? 0.007 0.363 -0.819 1.00 96.88 84 ILE A C 1
ATOM 684 O O . ILE A 1 84 ? 0.268 1.386 -0.191 1.00 96.88 84 ILE A O 1
ATOM 688 N N . PHE A 1 85 ? -1.206 0.142 -1.316 1.00 95.44 85 PHE A N 1
ATOM 689 C CA . PHE A 1 85 ? -2.343 0.976 -0.966 1.00 95.44 85 PHE A CA 1
ATOM 690 C C . PHE A 1 85 ? -2.822 0.564 0.427 1.00 95.44 85 PHE A C 1
ATOM 692 O O . PHE A 1 85 ? -3.313 -0.543 0.631 1.00 95.44 85 PHE A O 1
ATOM 699 N N . SER A 1 86 ? -2.624 1.452 1.391 1.00 92.75 86 SER A N 1
ATOM 700 C CA . SER A 1 86 ? -3.079 1.338 2.776 1.00 92.75 86 SER A CA 1
ATOM 701 C C . SER A 1 86 ? -3.220 2.759 3.333 1.00 92.75 86 SER A C 1
ATOM 703 O O . SER A 1 86 ? -3.086 3.734 2.587 1.00 92.75 86 SER A O 1
ATOM 705 N N . ASP A 1 87 ? -3.444 2.895 4.634 1.00 89.44 87 ASP A N 1
ATOM 706 C CA . ASP A 1 87 ? -3.436 4.178 5.329 1.00 89.44 87 ASP A CA 1
ATOM 707 C C . ASP A 1 87 ? -2.640 4.085 6.637 1.00 89.44 87 ASP A C 1
ATOM 709 O O . ASP A 1 87 ? -2.549 3.014 7.231 1.00 89.44 87 ASP A O 1
ATOM 713 N N . ILE A 1 88 ? -2.058 5.195 7.096 1.00 87.44 88 ILE A N 1
ATOM 714 C CA . ILE A 1 88 ? -1.327 5.242 8.375 1.00 87.44 88 ILE A CA 1
ATOM 715 C C . ILE A 1 88 ? -2.266 5.106 9.586 1.00 87.44 88 ILE A C 1
ATOM 717 O O . ILE A 1 88 ? -1.847 4.652 10.648 1.00 87.44 88 ILE A O 1
ATOM 721 N N . LEU A 1 89 ? -3.543 5.464 9.428 1.00 88.19 89 LEU A N 1
ATOM 722 C CA . LEU A 1 89 ? -4.541 5.487 10.498 1.00 88.19 89 LEU A CA 1
ATOM 723 C C . LEU A 1 89 ? -5.096 4.100 10.846 1.00 88.19 89 LEU A C 1
ATOM 725 O O . LEU A 1 89 ? -5.823 3.961 11.828 1.00 88.19 89 LEU A O 1
ATOM 729 N N . VAL A 1 90 ? -4.711 3.060 10.098 1.00 87.81 90 VAL A N 1
ATOM 730 C CA . VAL A 1 90 ? -5.049 1.668 10.435 1.00 87.81 90 VAL A CA 1
ATOM 731 C C . VAL A 1 90 ? -4.457 1.240 11.780 1.00 87.81 90 VAL A C 1
ATOM 733 O O . VAL A 1 90 ? -5.024 0.381 12.445 1.00 87.81 90 VAL A O 1
ATOM 736 N N . ILE A 1 91 ? -3.347 1.855 12.207 1.00 88.50 91 ILE A N 1
ATOM 737 C CA . ILE A 1 91 ? -2.704 1.558 13.493 1.00 88.50 91 ILE A CA 1
ATOM 738 C C . ILE A 1 91 ? -3.531 2.115 14.663 1.00 88.50 91 ILE A C 1
ATOM 740 O O . ILE A 1 91 ? -3.930 1.312 15.502 1.00 88.50 91 ILE A O 1
ATOM 744 N N . PRO A 1 92 ? -3.875 3.421 14.720 1.00 87.44 92 PRO A N 1
ATOM 745 C CA . PRO A 1 92 ? -4.839 3.939 15.694 1.00 87.44 92 PRO A CA 1
ATOM 746 C C . PRO A 1 92 ? -6.145 3.138 15.752 1.00 87.44 92 PRO A C 1
ATOM 748 O O . PRO A 1 92 ? -6.639 2.854 16.841 1.00 87.44 92 PRO A O 1
ATOM 751 N N . GLN A 1 93 ? -6.667 2.709 14.597 1.00 88.00 93 GLN A N 1
ATOM 752 C CA . GLN A 1 93 ? -7.872 1.879 14.544 1.00 88.00 93 GLN A CA 1
ATOM 753 C C . GLN A 1 93 ? -7.662 0.506 15.200 1.00 88.00 93 GLN A C 1
ATOM 755 O O . GLN A 1 93 ? -8.488 0.075 16.001 1.00 88.00 93 GLN A O 1
ATOM 760 N N . ALA A 1 94 ? -6.539 -0.160 14.919 1.00 87.75 94 ALA A N 1
ATOM 761 C CA . ALA A 1 94 ? -6.168 -1.419 15.569 1.00 87.75 94 ALA A CA 1
ATOM 762 C C . ALA A 1 94 ? -5.915 -1.255 17.081 1.00 87.75 94 ALA A C 1
ATOM 764 O O . ALA A 1 94 ? -6.108 -2.193 17.847 1.00 87.75 94 ALA A O 1
ATOM 765 N N . MET A 1 95 ? -5.522 -0.057 17.524 1.00 86.81 95 MET A N 1
ATOM 766 C CA . MET A 1 95 ? -5.380 0.295 18.940 1.00 86.81 95 MET A CA 1
ATOM 767 C C . MET A 1 95 ? -6.712 0.663 19.616 1.00 86.81 95 MET A C 1
ATOM 769 O O . MET A 1 95 ? -6.714 0.955 20.809 1.00 86.81 95 MET A O 1
ATOM 773 N N . GLY A 1 96 ? -7.838 0.621 18.896 1.00 87.62 96 GLY A N 1
ATOM 774 C CA . GLY A 1 96 ? -9.179 0.836 19.445 1.00 87.62 96 GLY A CA 1
ATOM 775 C C . GLY A 1 96 ? -9.758 2.237 19.244 1.00 87.62 96 GLY A C 1
ATOM 776 O O . GLY A 1 96 ? -10.836 2.511 19.762 1.00 87.62 96 GLY A O 1
ATOM 777 N N . MET A 1 97 ? -9.091 3.121 18.497 1.00 89.25 97 MET A N 1
ATOM 778 C CA . MET A 1 97 ? -9.637 4.446 18.186 1.00 89.25 97 MET A CA 1
ATOM 779 C C . MET A 1 97 ? -10.650 4.381 17.035 1.00 89.25 97 MET A C 1
ATOM 781 O O . MET A 1 97 ? -10.411 3.710 16.029 1.00 89.25 97 MET A O 1
ATOM 785 N N . ASP A 1 98 ? -11.750 5.131 17.142 1.00 89.19 98 ASP A N 1
ATOM 786 C CA . ASP A 1 98 ? -12.671 5.319 16.016 1.00 89.19 98 ASP A CA 1
ATOM 787 C C . ASP A 1 98 ? -12.113 6.355 15.032 1.00 89.19 98 ASP A C 1
ATOM 789 O O . ASP A 1 98 ? -11.723 7.462 15.416 1.00 89.19 98 ASP A O 1
ATOM 793 N N . VAL A 1 99 ? -12.083 5.988 13.751 1.00 89.06 99 VAL A N 1
ATOM 794 C CA . VAL A 1 99 ? -11.574 6.829 12.667 1.00 89.06 99 VAL A CA 1
ATOM 795 C C . VAL A 1 99 ? -12.589 6.855 11.544 1.00 89.06 99 VAL A C 1
ATOM 797 O O . VAL A 1 99 ? -12.901 5.831 10.939 1.00 89.06 99 VAL A O 1
ATOM 800 N N . GLN A 1 100 ? -13.060 8.053 11.218 1.00 87.12 100 GLN A N 1
ATOM 801 C CA . GLN A 1 100 ? -14.086 8.263 10.207 1.00 87.12 100 GLN A CA 1
ATOM 802 C C . GLN A 1 100 ? -13.526 9.066 9.041 1.00 87.12 100 GLN A C 1
ATOM 804 O O . GLN A 1 100 ? -12.824 10.061 9.227 1.00 87.12 100 GLN A O 1
ATOM 809 N N . MET A 1 101 ? -13.848 8.657 7.814 1.00 84.75 101 MET A N 1
ATOM 810 C CA . MET A 1 101 ? -13.492 9.416 6.619 1.00 84.75 101 MET A CA 1
ATOM 811 C C . MET A 1 101 ? -14.642 10.356 6.247 1.00 84.75 101 MET A C 1
ATOM 813 O O . MET A 1 101 ? -15.613 9.945 5.614 1.00 84.75 101 MET A O 1
ATOM 817 N N . VAL A 1 102 ? -14.541 11.632 6.624 1.00 84.12 102 VAL A N 1
ATOM 818 C CA . VAL A 1 102 ? -15.596 12.619 6.359 1.00 84.12 102 VAL A CA 1
ATOM 819 C C . VAL A 1 102 ? -15.368 13.284 5.002 1.00 84.12 102 VAL A C 1
ATOM 821 O O . VAL A 1 102 ? -14.299 13.842 4.725 1.00 84.12 102 VAL A O 1
ATOM 824 N N . ALA A 1 103 ? -16.389 13.255 4.141 1.00 79.44 103 ALA A N 1
ATOM 825 C CA . ALA A 1 103 ? -16.329 13.843 2.805 1.00 79.44 103 ALA A CA 1
ATOM 826 C C . ALA A 1 103 ? -15.908 15.325 2.860 1.00 79.44 103 ALA A C 1
ATOM 828 O O . ALA A 1 103 ? -16.489 16.132 3.582 1.00 79.44 103 ALA A O 1
ATOM 829 N N . GLY A 1 104 ? -14.858 15.676 2.113 1.00 81.25 104 GLY A N 1
ATOM 830 C CA . GLY A 1 104 ? -14.315 17.039 2.050 1.00 81.25 104 GLY A CA 1
ATOM 831 C C . GLY A 1 104 ? -13.469 17.481 3.252 1.00 81.25 104 GLY A C 1
ATOM 832 O O . GLY A 1 104 ? -12.732 18.451 3.117 1.00 81.25 104 GLY A O 1
ATOM 833 N N . LYS A 1 105 ? -13.51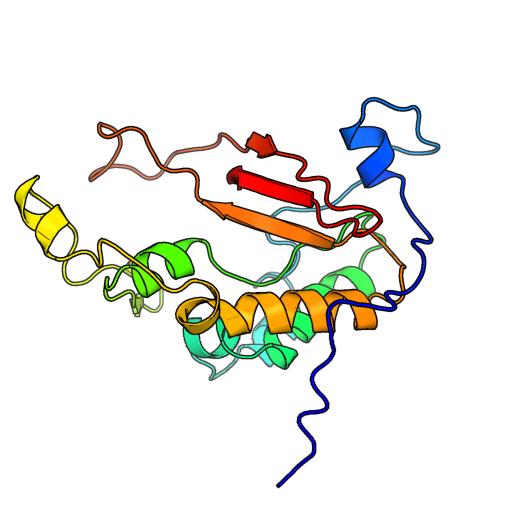3 16.768 4.387 1.00 82.12 105 LYS A N 1
ATOM 834 C CA . LYS A 1 105 ? -12.718 17.081 5.592 1.00 82.12 105 LYS A CA 1
ATOM 835 C C . LYS A 1 105 ? -11.538 16.130 5.806 1.00 82.12 105 LYS A C 1
ATOM 837 O O . LYS A 1 105 ? -10.552 16.520 6.417 1.00 82.12 105 LYS A O 1
ATOM 842 N N . GLY A 1 106 ? -11.604 14.923 5.243 1.00 82.88 106 GLY A N 1
ATOM 843 C CA . GLY A 1 106 ? -10.575 13.901 5.421 1.00 82.88 106 GLY A CA 1
ATOM 844 C C . GLY A 1 106 ? -10.804 13.058 6.681 1.00 82.88 106 GLY A C 1
ATOM 845 O O . GLY A 1 106 ? -11.928 13.012 7.191 1.00 82.88 106 GLY A O 1
ATOM 846 N N . PRO A 1 107 ? -9.770 12.347 7.160 1.00 86.12 107 PRO A N 1
ATOM 847 C CA . PRO A 1 107 ? -9.896 11.497 8.334 1.00 86.12 107 PRO A CA 1
ATOM 848 C C . PRO A 1 107 ? -10.129 12.332 9.593 1.00 86.12 107 PRO A C 1
ATOM 850 O O . PRO A 1 107 ? -9.468 13.344 9.811 1.00 86.12 107 PRO A O 1
ATOM 853 N N . THR A 1 108 ? -11.076 11.908 10.419 1.00 87.19 108 THR A N 1
ATOM 854 C CA . THR A 1 108 ? -11.459 12.570 11.667 1.00 87.19 108 THR A CA 1
ATOM 855 C C . THR A 1 108 ? -11.584 11.527 12.768 1.00 87.19 108 THR A C 1
ATOM 857 O O . THR A 1 108 ? -12.140 10.454 12.543 1.00 87.19 108 THR A O 1
ATOM 860 N N . PHE A 1 109 ? -11.084 11.862 13.954 1.00 88.06 109 PHE A N 1
ATOM 861 C CA . PHE A 1 109 ? -11.329 11.118 15.186 1.00 88.06 109 PHE A CA 1
ATOM 862 C C . PHE A 1 109 ? -12.472 11.816 15.927 1.00 88.06 109 PHE A C 1
ATOM 864 O O . PHE A 1 109 ? -12.277 12.965 16.333 1.00 88.06 109 PHE A O 1
ATOM 871 N N . PRO A 1 110 ? -13.656 11.194 16.070 1.00 88.50 110 PRO A N 1
ATOM 872 C CA . PRO A 1 110 ? -14.758 11.797 16.821 1.00 88.50 110 PRO A CA 1
ATOM 873 C C . PRO A 1 110 ? -14.375 12.064 18.280 1.00 88.50 110 PRO A C 1
ATOM 875 O O . PRO A 1 110 ? -14.632 13.148 18.795 1.00 88.50 110 PRO A O 1
ATOM 878 N N . GLU A 1 111 ? -13.671 11.110 18.894 1.00 87.50 111 GLU A N 1
ATOM 879 C CA . GLU A 1 111 ? -13.157 11.182 20.263 1.00 87.50 111 GLU A CA 1
ATOM 880 C C . GLU A 1 111 ? -11.617 11.113 20.244 1.00 87.50 111 GLU A C 1
ATOM 882 O O . GLU A 1 111 ? -11.037 10.028 20.344 1.00 87.50 111 GLU A O 1
ATOM 887 N N . PRO A 1 112 ? -10.917 12.245 20.028 1.00 87.94 112 PRO A N 1
ATOM 888 C CA . PRO A 1 112 ? -9.459 12.282 20.068 1.00 87.94 112 PRO A CA 1
ATOM 889 C C . PRO A 1 112 ? -8.944 12.197 21.511 1.00 87.94 112 PRO A C 1
ATOM 891 O O . PRO A 1 112 ? -9.596 12.693 22.429 1.00 87.94 112 PRO A O 1
ATOM 894 N N . LEU A 1 113 ? -7.737 11.649 21.689 1.00 84.31 113 LEU A N 1
ATOM 895 C CA . LEU A 1 113 ? -7.026 11.667 22.974 1.00 84.31 113 LEU A CA 1
ATOM 896 C C . LEU A 1 113 ? -6.633 13.111 23.317 1.00 84.31 113 LEU A C 1
ATOM 898 O O . LEU A 1 113 ? -6.024 13.797 22.490 1.00 84.31 113 LEU A O 1
ATOM 902 N N . LYS A 1 114 ? -6.984 13.570 24.516 1.00 84.69 114 LYS A N 1
ATOM 903 C CA . LYS A 1 114 ? -6.771 14.941 25.000 1.00 84.69 114 LYS A CA 1
ATOM 904 C C . LYS A 1 114 ? -5.840 14.960 26.204 1.00 84.69 114 LYS A C 1
ATOM 906 O O . LYS A 1 114 ? -4.911 15.761 26.220 1.00 84.69 114 LYS A O 1
ATOM 911 N N . GLU A 1 115 ? -6.057 14.054 27.151 1.00 84.88 115 GLU A N 1
ATOM 912 C CA . GLU A 1 115 ? -5.320 13.987 28.412 1.00 84.88 115 GLU A CA 1
ATOM 913 C C . GLU A 1 115 ? -4.512 12.680 28.524 1.00 84.88 115 GLU A C 1
ATOM 915 O O . GLU A 1 115 ? -4.829 11.692 27.852 1.00 84.88 115 GLU A O 1
ATOM 920 N N . PRO A 1 116 ? -3.452 12.626 29.353 1.00 83.81 116 PRO A N 1
ATOM 921 C CA . PRO A 1 116 ? -2.656 11.411 29.547 1.00 83.81 116 PRO A CA 1
ATOM 922 C C . PRO A 1 116 ? -3.481 10.182 29.956 1.00 83.81 116 PRO A C 1
ATOM 924 O O . PRO A 1 116 ? -3.131 9.057 29.598 1.00 83.81 116 PRO A O 1
ATOM 927 N N . GLU A 1 117 ? -4.581 10.382 30.679 1.00 86.62 117 GLU A N 1
ATOM 928 C CA . GLU A 1 117 ? -5.490 9.328 31.125 1.00 86.62 117 GLU A CA 1
ATOM 929 C C . GLU A 1 117 ? -6.229 8.658 29.958 1.00 86.62 117 GLU A C 1
ATOM 931 O O . GLU A 1 117 ? -6.553 7.473 30.046 1.00 86.62 117 GLU A O 1
ATOM 936 N N . ASP A 1 118 ? -6.422 9.359 28.835 1.00 80.38 118 ASP A N 1
ATOM 937 C CA . ASP A 1 118 ? -7.079 8.808 27.645 1.00 80.38 118 ASP A CA 1
ATOM 938 C C . ASP A 1 118 ? -6.258 7.672 27.015 1.00 80.38 118 ASP A C 1
ATOM 940 O O . ASP A 1 118 ? -6.797 6.836 26.291 1.00 80.38 118 ASP A O 1
ATOM 944 N N . LEU A 1 119 ? -4.961 7.564 27.334 1.00 80.94 119 LEU A N 1
ATOM 945 C CA . LEU A 1 119 ? -4.132 6.424 26.930 1.00 80.94 119 LEU A CA 1
ATOM 946 C C . LEU A 1 119 ? -4.662 5.091 27.476 1.00 80.94 119 LEU A C 1
ATOM 948 O O . LEU A 1 119 ? -4.385 4.047 26.887 1.00 80.94 119 LEU A O 1
ATOM 952 N N . LEU A 1 120 ? -5.443 5.111 28.563 1.00 84.25 120 LEU A N 1
ATOM 953 C CA . LEU A 1 120 ? -6.105 3.925 29.113 1.00 84.25 120 LEU A CA 1
ATOM 954 C C . LEU A 1 120 ? -7.248 3.414 28.222 1.00 84.25 120 LEU A C 1
ATOM 956 O O . LEU A 1 120 ? -7.665 2.268 28.376 1.00 84.25 120 LEU A O 1
ATOM 960 N N . LEU A 1 121 ? -7.747 4.239 27.294 1.00 82.62 121 LEU A N 1
ATOM 961 C CA . LEU A 1 121 ? -8.758 3.849 26.306 1.00 82.62 121 LEU A CA 1
ATOM 962 C C . LEU A 1 121 ? -8.154 3.028 25.158 1.00 82.62 121 LEU A C 1
ATOM 964 O O . LEU A 1 121 ? -8.879 2.323 24.456 1.00 82.62 121 LEU A O 1
ATOM 968 N N . LEU A 1 122 ? -6.835 3.111 24.957 1.00 84.81 122 LEU A N 1
ATOM 969 C CA . LEU A 1 122 ? -6.134 2.362 23.920 1.00 84.81 122 LEU A CA 1
ATOM 970 C C . LEU A 1 122 ? -5.920 0.911 24.343 1.00 84.81 122 LEU A C 1
ATOM 972 O O . LEU A 1 122 ? -5.661 0.605 25.506 1.00 84.81 122 LEU A O 1
ATOM 976 N N . GLN A 1 123 ? -5.941 0.004 23.370 1.00 82.56 123 GLN A N 1
ATOM 977 C CA . GLN A 1 123 ? -5.588 -1.390 23.601 1.00 82.56 123 GLN A CA 1
ATOM 978 C C . GLN A 1 123 ? -4.078 -1.512 23.880 1.00 82.56 123 GLN A C 1
ATOM 980 O O . GLN A 1 123 ? -3.269 -1.278 22.979 1.00 82.56 123 GLN A O 1
ATOM 985 N N . PRO A 1 124 ? -3.659 -1.930 25.092 1.00 76.25 124 PRO A N 1
ATOM 986 C CA . PRO A 1 124 ? -2.240 -1.999 25.449 1.00 76.25 124 PRO A CA 1
ATOM 987 C C . PRO A 1 124 ? -1.516 -3.166 24.764 1.00 76.25 124 PRO A C 1
ATOM 989 O O . PRO A 1 124 ? -0.290 -3.174 24.664 1.00 76.25 124 PRO A O 1
ATOM 992 N N . LYS A 1 125 ? -2.266 -4.177 24.309 1.00 84.69 125 LYS A N 1
ATOM 993 C CA . LYS A 1 125 ? -1.764 -5.322 23.548 1.00 84.69 125 LYS A CA 1
ATOM 994 C C . LYS A 1 125 ? -2.670 -5.551 22.348 1.00 84.69 125 LYS A C 1
ATOM 996 O O . LYS A 1 125 ? -3.806 -5.981 22.515 1.00 84.69 125 LYS A O 1
ATOM 1001 N N . VAL A 1 126 ? -2.137 -5.291 21.160 1.00 85.44 126 VAL A N 1
ATOM 1002 C CA . VAL A 1 126 ? -2.817 -5.517 19.883 1.00 85.44 126 VAL A CA 1
ATOM 1003 C C . VAL A 1 126 ? -2.271 -6.799 19.261 1.00 85.44 126 VAL A C 1
ATOM 1005 O O . VAL A 1 126 ? -1.060 -6.935 19.074 1.00 85.44 126 VAL A O 1
ATOM 1008 N N . ASP A 1 127 ? -3.153 -7.739 18.923 1.00 88.50 127 ASP A N 1
ATOM 1009 C CA . ASP A 1 127 ? -2.785 -8.867 18.064 1.00 88.50 127 ASP A CA 1
ATOM 1010 C C . ASP A 1 127 ? -2.715 -8.377 16.613 1.00 88.50 127 ASP A C 1
ATOM 1012 O O . ASP A 1 127 ? -3.727 -8.239 15.925 1.00 88.50 127 ASP A O 1
ATOM 1016 N N . VAL A 1 128 ? -1.497 -8.100 16.151 1.00 86.31 128 VAL A N 1
ATOM 1017 C CA . VAL A 1 128 ? -1.231 -7.539 14.819 1.00 86.31 128 VAL A CA 1
ATOM 1018 C C . VAL A 1 128 ? -1.738 -8.452 13.700 1.00 86.31 128 VAL A C 1
ATOM 1020 O O . VAL A 1 128 ? -2.237 -7.960 12.691 1.00 86.31 128 VAL A O 1
ATOM 1023 N N . ASN A 1 129 ? -1.648 -9.775 13.863 1.00 85.12 129 ASN A N 1
ATOM 1024 C CA . ASN A 1 129 ? -2.100 -10.708 12.831 1.00 85.12 129 ASN A CA 1
ATOM 1025 C C . ASN A 1 129 ? -3.619 -10.691 12.701 1.00 85.12 129 ASN A C 1
ATOM 1027 O O . ASN A 1 129 ? -4.147 -10.787 11.593 1.00 85.12 129 ASN A O 1
ATOM 1031 N N . LYS A 1 130 ? -4.316 -10.550 13.829 1.00 87.62 130 LYS A N 1
ATOM 1032 C CA . LYS A 1 130 ? -5.770 -10.448 13.853 1.00 87.62 130 LYS A CA 1
ATOM 1033 C C . LYS A 1 130 ? -6.248 -9.096 13.322 1.00 87.62 130 LYS A C 1
ATOM 1035 O O . LYS A 1 130 ? -7.078 -9.065 12.418 1.00 87.62 130 LYS A O 1
ATOM 1040 N N . GLU A 1 131 ? -5.715 -7.997 13.850 1.00 88.56 131 GLU A N 1
ATOM 1041 C CA . GLU A 1 131 ? -6.226 -6.653 13.557 1.00 88.56 131 GLU A CA 1
ATOM 1042 C C . GLU A 1 131 ? -5.738 -6.108 12.207 1.00 88.56 131 GLU A C 1
ATOM 1044 O O . GLU A 1 131 ? -6.495 -5.447 11.502 1.00 88.56 131 GLU A O 1
ATOM 1049 N N . LEU A 1 132 ? -4.503 -6.422 11.799 1.00 90.19 132 LEU A N 1
ATOM 1050 C CA . LEU A 1 132 ? -3.889 -5.937 10.554 1.00 90.19 132 LEU A CA 1
ATOM 1051 C C . LEU A 1 132 ? -3.626 -7.054 9.533 1.00 90.19 132 LEU A C 1
ATOM 1053 O O . LEU A 1 132 ? -2.977 -6.825 8.511 1.00 90.19 132 LEU A O 1
ATOM 1057 N N . GLY A 1 133 ? -4.180 -8.253 9.739 1.00 90.12 133 GLY A N 1
ATOM 1058 C CA . GLY A 1 133 ? -4.002 -9.393 8.832 1.00 90.12 133 GLY A CA 1
ATOM 1059 C C . GLY A 1 133 ? -4.422 -9.111 7.386 1.00 90.12 133 GLY A C 1
ATOM 1060 O O . GLY A 1 133 ? -3.814 -9.628 6.447 1.00 90.12 133 GLY A O 1
ATOM 1061 N N . TYR A 1 134 ? -5.410 -8.235 7.177 1.00 91.88 134 TYR A N 1
ATOM 1062 C CA . TYR A 1 134 ? -5.817 -7.805 5.838 1.00 91.88 134 TYR A CA 1
ATOM 1063 C C . TYR A 1 134 ? -4.710 -7.028 5.103 1.00 91.88 134 TYR A C 1
ATOM 1065 O O . TYR A 1 134 ? -4.586 -7.163 3.886 1.00 91.88 134 TYR A O 1
ATOM 1073 N N . VAL A 1 135 ? -3.867 -6.273 5.823 1.00 92.44 135 VAL A N 1
ATOM 1074 C CA . VAL A 1 135 ? -2.715 -5.554 5.253 1.00 92.44 135 VAL A CA 1
ATOM 1075 C C . VAL A 1 135 ? -1.681 -6.560 4.763 1.00 92.44 135 VAL A C 1
ATOM 1077 O O . VAL A 1 135 ? -1.192 -6.445 3.641 1.00 92.44 135 VAL A O 1
ATOM 1080 N N . PHE A 1 136 ? -1.396 -7.595 5.556 1.00 91.69 136 PHE A N 1
ATOM 1081 C CA . PHE A 1 136 ? -0.475 -8.657 5.151 1.00 91.69 136 PHE A CA 1
ATOM 1082 C C . PHE A 1 136 ? -0.994 -9.426 3.937 1.00 91.69 136 PHE A C 1
ATOM 1084 O O . PHE A 1 136 ? -0.248 -9.622 2.980 1.00 91.69 136 PHE A O 1
ATOM 1091 N N . LYS A 1 137 ? -2.288 -9.775 3.911 1.00 92.56 137 LYS A N 1
ATOM 1092 C CA . LYS A 1 137 ? -2.919 -10.383 2.728 1.00 92.56 137 LYS A CA 1
ATOM 1093 C C . LYS A 1 137 ? -2.790 -9.481 1.492 1.00 92.56 137 LYS A C 1
ATOM 1095 O O . LYS A 1 137 ? -2.461 -9.974 0.415 1.00 92.56 137 LYS A O 1
ATOM 1100 N N . ALA A 1 138 ? -2.996 -8.168 1.638 1.00 94.62 138 ALA A N 1
ATOM 110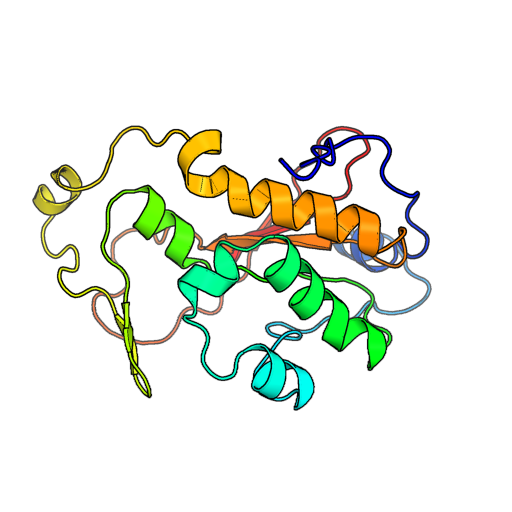1 C CA . ALA A 1 138 ? -2.856 -7.201 0.548 1.00 94.62 138 ALA A CA 1
ATOM 1102 C C . ALA A 1 138 ? -1.417 -7.118 0.022 1.00 94.62 138 ALA A C 1
ATOM 1104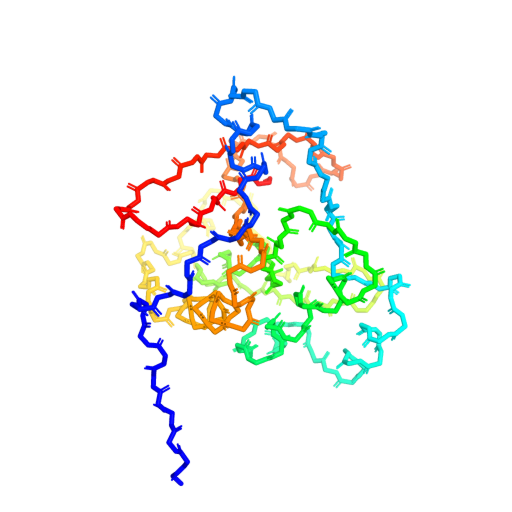 O O . ALA A 1 138 ? -1.207 -7.157 -1.192 1.00 94.62 138 ALA A O 1
ATOM 1105 N N . ILE A 1 139 ? -0.425 -7.043 0.916 1.00 94.62 139 ILE A N 1
ATOM 1106 C CA . ILE A 1 139 ? 1.002 -7.030 0.566 1.00 94.62 139 ILE A CA 1
ATOM 1107 C C . ILE A 1 139 ? 1.366 -8.304 -0.192 1.00 94.62 139 ILE A C 1
ATOM 1109 O O . ILE A 1 139 ? 1.931 -8.220 -1.282 1.00 94.62 139 ILE A O 1
ATOM 1113 N N . THR A 1 140 ? 1.003 -9.468 0.347 1.00 93.19 140 THR A N 1
ATOM 1114 C CA . THR A 1 140 ? 1.313 -10.767 -0.253 1.00 93.19 140 THR A CA 1
ATOM 1115 C C . THR A 1 140 ? 0.693 -10.892 -1.642 1.00 93.19 140 THR A C 1
ATOM 1117 O O . THR A 1 140 ? 1.412 -11.116 -2.616 1.00 93.19 140 THR A O 1
ATOM 1120 N N . LEU A 1 141 ? -0.613 -10.634 -1.779 1.00 95.56 141 LEU A N 1
ATOM 1121 C CA . LEU A 1 141 ? -1.299 -10.655 -3.074 1.00 95.56 141 LEU A CA 1
ATOM 1122 C C . LEU A 1 141 ? -0.645 -9.698 -4.080 1.00 95.56 141 LEU A C 1
ATOM 1124 O O . LEU A 1 141 ? -0.366 -10.079 -5.217 1.00 95.56 141 LEU A O 1
ATOM 1128 N N . THR A 1 142 ? -0.356 -8.467 -3.655 1.00 96.19 142 THR A N 1
ATOM 1129 C CA . THR A 1 142 ? 0.275 -7.455 -4.511 1.00 96.19 142 THR A CA 1
ATOM 1130 C C . THR A 1 142 ? 1.665 -7.888 -4.945 1.00 96.19 142 THR A C 1
ATOM 1132 O O . THR A 1 142 ? 2.017 -7.729 -6.112 1.00 96.19 142 THR A O 1
ATOM 1135 N N . ARG A 1 143 ? 2.449 -8.493 -4.049 1.00 95.06 143 ARG A N 1
ATOM 1136 C CA . ARG A 1 143 ? 3.789 -8.980 -4.367 1.00 95.06 143 ARG A CA 1
ATOM 1137 C C . ARG A 1 143 ? 3.770 -10.085 -5.421 1.00 95.06 143 ARG A C 1
ATOM 1139 O O . ARG A 1 143 ? 4.599 -10.044 -6.328 1.00 95.06 143 ARG A O 1
ATOM 1146 N N . HIS A 1 144 ? 2.816 -11.015 -5.353 1.00 94.81 144 HIS A N 1
ATOM 1147 C CA . HIS A 1 144 ? 2.630 -12.011 -6.412 1.00 94.81 144 HIS A CA 1
ATOM 1148 C C . HIS A 1 144 ? 2.170 -11.370 -7.725 1.00 94.81 144 HIS A C 1
ATOM 1150 O O . HIS A 1 144 ? 2.726 -11.668 -8.778 1.00 94.81 144 HIS A O 1
ATOM 1156 N N . LYS A 1 145 ? 1.200 -10.449 -7.681 1.00 96.44 145 LYS A N 1
ATOM 1157 C CA . LYS A 1 145 ? 0.665 -9.790 -8.887 1.00 96.44 145 LYS A CA 1
ATOM 1158 C C . LYS A 1 145 ? 1.649 -8.836 -9.566 1.00 96.44 145 LYS A C 1
ATOM 1160 O O . LYS A 1 145 ? 1.521 -8.602 -10.764 1.00 96.44 145 LYS A O 1
ATOM 1165 N N . LEU A 1 146 ? 2.631 -8.309 -8.836 1.00 96.12 146 LEU A N 1
ATOM 1166 C CA . LEU A 1 146 ? 3.738 -7.547 -9.414 1.00 96.12 146 LEU A CA 1
ATOM 1167 C C . LEU A 1 146 ? 4.650 -8.405 -10.295 1.00 96.12 146 LEU A C 1
ATOM 1169 O O . LEU A 1 146 ? 5.388 -7.837 -11.095 1.00 96.12 146 LEU A O 1
ATOM 1173 N N . ASP A 1 147 ? 4.637 -9.733 -10.137 1.00 95.56 147 ASP A N 1
ATOM 1174 C CA . ASP A 1 147 ? 5.467 -10.674 -10.899 1.00 95.56 147 ASP A CA 1
ATOM 1175 C C . ASP A 1 147 ? 6.950 -10.256 -10.970 1.00 95.56 147 ASP A C 1
ATOM 1177 O O . ASP A 1 147 ? 7.604 -10.257 -12.020 1.00 95.56 147 ASP A O 1
ATOM 1181 N N . GLY A 1 148 ? 7.462 -9.774 -9.834 1.00 94.12 148 GLY A N 1
ATOM 1182 C CA . GLY A 1 148 ? 8.842 -9.318 -9.702 1.00 94.12 148 GLY A CA 1
ATOM 1183 C C . GLY A 1 148 ? 9.190 -8.083 -10.540 1.00 94.12 148 GLY A C 1
ATOM 1184 O O . GLY A 1 148 ? 10.366 -7.757 -10.645 1.00 94.12 148 GLY A O 1
ATOM 1185 N N . LYS A 1 149 ? 8.221 -7.379 -11.143 1.00 96.44 149 LYS A N 1
ATOM 1186 C CA . LYS A 1 149 ? 8.479 -6.221 -12.017 1.00 96.44 149 LYS A CA 1
ATOM 1187 C C . LYS A 1 149 ? 9.299 -5.137 -11.312 1.00 96.44 149 LYS A C 1
ATOM 1189 O O . LYS A 1 149 ? 10.266 -4.662 -11.891 1.00 96.44 149 LYS A O 1
ATOM 1194 N N . VAL A 1 150 ? 8.919 -4.780 -10.086 1.00 96.94 150 VAL A N 1
ATOM 1195 C CA . VAL A 1 150 ? 9.563 -3.768 -9.229 1.00 96.94 150 VAL A CA 1
ATOM 1196 C C . VAL A 1 150 ? 9.408 -4.142 -7.749 1.00 96.94 150 VAL A C 1
ATOM 1198 O O . VAL A 1 150 ? 8.509 -4.926 -7.422 1.00 96.94 150 VAL A O 1
ATOM 1201 N N . PRO A 1 151 ? 10.244 -3.611 -6.835 1.00 97.00 151 PRO A N 1
ATOM 1202 C CA . PRO A 1 151 ? 10.054 -3.786 -5.400 1.00 97.00 151 PRO A CA 1
ATOM 1203 C C . PRO A 1 151 ? 8.714 -3.213 -4.925 1.00 97.00 151 PRO A C 1
ATOM 1205 O O . PRO A 1 151 ? 8.191 -2.251 -5.488 1.00 97.00 151 PRO A O 1
ATOM 1208 N N . LEU A 1 152 ? 8.184 -3.803 -3.850 1.00 97.06 152 LEU A N 1
ATOM 1209 C CA . LEU A 1 152 ? 7.000 -3.319 -3.144 1.00 97.06 152 LEU A CA 1
ATOM 1210 C C . LEU A 1 152 ? 7.428 -2.668 -1.826 1.00 97.06 152 LEU A C 1
ATOM 1212 O O . LEU A 1 152 ? 8.142 -3.277 -1.030 1.00 97.06 152 LEU A O 1
ATOM 1216 N N . ILE A 1 153 ? 6.970 -1.443 -1.612 1.00 95.69 153 ILE A N 1
ATOM 1217 C CA . ILE A 1 153 ? 7.172 -0.640 -0.415 1.00 95.69 153 ILE A CA 1
ATOM 1218 C C . ILE A 1 153 ? 5.962 -0.841 0.506 1.00 95.69 153 ILE A C 1
ATOM 1220 O O . ILE A 1 153 ? 4.821 -0.584 0.112 1.00 95.69 153 ILE A O 1
ATOM 1224 N N . GLY A 1 154 ? 6.218 -1.294 1.731 1.00 93.81 154 GLY A N 1
ATOM 1225 C CA . GLY A 1 154 ? 5.303 -1.179 2.863 1.00 93.81 154 GLY A CA 1
ATOM 1226 C C . GLY A 1 154 ? 5.529 0.146 3.589 1.00 93.81 154 GLY A C 1
ATOM 1227 O O . GLY A 1 154 ? 6.568 0.783 3.418 1.00 93.81 154 GLY A O 1
ATOM 1228 N N . PHE A 1 155 ? 4.575 0.588 4.403 1.00 91.06 155 PHE A N 1
ATOM 1229 C CA . PHE A 1 155 ? 4.767 1.811 5.177 1.00 91.06 155 PHE A CA 1
ATOM 1230 C C . PHE A 1 155 ? 3.977 1.820 6.482 1.00 91.06 155 PHE A C 1
ATOM 1232 O O . PHE A 1 155 ? 3.024 1.062 6.654 1.00 91.06 155 PHE A O 1
ATOM 1239 N N . THR A 1 156 ? 4.393 2.700 7.388 1.00 87.94 156 THR A N 1
ATOM 1240 C CA . THR A 1 156 ? 3.720 3.001 8.657 1.00 87.94 156 THR A CA 1
ATOM 1241 C C . THR A 1 156 ? 3.894 4.482 8.985 1.00 87.94 156 THR A C 1
ATOM 1243 O O . THR A 1 156 ? 4.850 5.099 8.522 1.00 87.94 156 THR A O 1
ATOM 1246 N N . GLY A 1 157 ? 2.991 5.060 9.779 1.00 81.50 157 GLY A N 1
ATOM 1247 C CA . GLY A 1 157 ? 3.224 6.381 10.369 1.00 81.50 157 GLY A CA 1
ATOM 1248 C C . GLY A 1 157 ? 4.269 6.300 11.483 1.00 81.50 157 GLY A C 1
ATOM 1249 O O . GLY A 1 157 ? 4.318 5.300 12.208 1.00 81.50 157 GLY A O 1
ATOM 1250 N N . ALA A 1 158 ? 5.108 7.327 11.616 1.00 79.31 158 ALA A N 1
ATOM 1251 C CA . ALA A 1 158 ? 6.018 7.438 12.751 1.00 79.31 158 ALA A CA 1
ATOM 1252 C C . ALA A 1 158 ? 5.243 7.644 14.068 1.00 79.31 158 ALA A C 1
ATOM 1254 O O . ALA A 1 158 ? 4.285 8.423 14.099 1.00 79.31 158 ALA A O 1
ATOM 1255 N N . PRO A 1 159 ? 5.675 7.036 15.190 1.00 73.31 159 PRO A N 1
ATOM 1256 C CA . PRO A 1 159 ? 5.253 7.510 16.496 1.00 73.31 159 PRO A CA 1
ATOM 1257 C C . PRO A 1 159 ? 5.816 8.923 16.683 1.00 73.31 159 PRO A C 1
ATOM 1259 O O . PRO A 1 159 ? 7.027 9.119 16.806 1.00 73.31 159 PRO A O 1
ATOM 1262 N N . VAL A 1 160 ? 4.945 9.929 16.677 1.00 52.03 160 VAL A N 1
ATOM 1263 C CA . VAL A 1 160 ? 5.345 11.285 17.059 1.00 52.03 160 VAL A CA 1
ATOM 1264 C C . VAL A 1 160 ? 5.782 11.259 18.521 1.00 52.03 160 VAL A C 1
ATOM 1266 O O . VAL A 1 160 ? 5.072 10.739 19.383 1.00 52.03 160 VAL A O 1
ATOM 1269 N N . ARG A 1 161 ? 6.952 11.841 18.826 1.00 28.78 161 ARG A N 1
ATOM 1270 C CA . ARG A 1 161 ? 7.247 12.236 20.207 1.00 28.78 161 ARG A CA 1
ATOM 1271 C C . ARG A 1 161 ? 6.120 13.178 20.627 1.00 28.78 161 ARG A C 1
ATOM 1273 O O . ARG A 1 161 ? 5.855 14.162 19.932 1.00 28.78 161 ARG A O 1
ATOM 1280 N N . SER A 1 162 ? 5.455 12.852 21.736 1.00 28.78 162 SER A N 1
ATOM 1281 C CA . SER A 1 162 ? 4.510 13.743 22.409 1.00 28.78 162 SER A CA 1
ATOM 1282 C C . SER A 1 162 ? 5.092 15.160 22.421 1.00 28.78 162 SER A C 1
ATOM 1284 O O . SER A 1 162 ? 6.295 15.300 22.635 1.00 28.78 162 SER A O 1
ATOM 1286 N N . HIS A 1 163 ? 4.252 16.168 22.163 1.00 29.47 163 HIS A N 1
ATOM 1287 C CA . HIS A 1 163 ? 4.520 17.619 22.016 1.00 29.47 163 HIS A CA 1
ATOM 1288 C C . HIS A 1 163 ? 4.343 18.218 20.615 1.00 29.47 163 HIS A C 1
ATOM 1290 O O . HIS A 1 163 ? 4.432 19.436 20.481 1.00 29.47 163 HIS A O 1
ATOM 1296 N N . THR A 1 164 ? 3.978 17.448 19.587 1.00 27.34 164 THR A N 1
ATOM 1297 C CA . THR A 1 164 ? 3.508 18.067 18.335 1.00 27.34 164 THR A CA 1
ATOM 1298 C C . THR A 1 164 ? 2.165 17.500 17.876 1.00 27.34 164 THR A C 1
ATOM 1300 O O . THR A 1 164 ? 2.089 16.461 17.236 1.00 27.34 164 THR A O 1
ATOM 1303 N N . HIS A 1 165 ? 1.116 18.264 18.220 1.00 33.69 165 HIS A N 1
ATOM 1304 C CA . HIS A 1 165 ? -0.003 18.621 17.338 1.00 33.69 165 HIS A CA 1
ATOM 1305 C C . HIS A 1 165 ? -1.388 17.985 17.605 1.00 33.69 165 HIS A C 1
ATOM 1307 O O . HIS A 1 165 ? -1.943 17.286 16.768 1.00 33.69 165 HIS A O 1
ATOM 1313 N N . THR A 1 166 ? -2.041 18.429 18.689 1.00 32.03 166 THR A N 1
ATOM 1314 C CA . THR A 1 166 ? -3.474 18.820 18.668 1.00 32.03 166 THR A CA 1
ATOM 1315 C C . THR A 1 166 ? -3.726 20.118 17.881 1.00 32.03 166 THR A C 1
ATOM 1317 O O . THR A 1 166 ? -4.862 20.549 17.730 1.00 32.03 166 THR A O 1
ATOM 1320 N N . HIS A 1 167 ? -2.694 20.736 17.307 1.00 30.34 167 HIS A N 1
ATOM 1321 C CA . HIS A 1 167 ? -2.812 21.878 16.410 1.00 30.34 167 HIS A CA 1
ATOM 1322 C C . HIS A 1 167 ? -1.779 21.780 15.294 1.00 30.34 167 HIS A C 1
ATOM 1324 O O . HIS A 1 167 ? -0.635 21.475 15.578 1.00 30.34 167 HIS A O 1
ATOM 1330 N N . THR A 1 168 ? -2.191 22.127 14.073 1.00 26.75 168 THR A N 1
ATOM 1331 C CA . THR A 1 168 ? -1.409 22.372 12.843 1.00 26.75 168 THR A CA 1
ATOM 1332 C C . THR A 1 168 ? -1.017 21.187 11.942 1.00 26.75 168 THR A C 1
ATOM 1334 O O . THR A 1 168 ? -0.412 20.200 12.327 1.00 26.75 168 THR A O 1
ATOM 1337 N N . HIS A 1 169 ? -1.388 21.321 10.667 1.00 33.03 169 HIS A N 1
ATOM 1338 C CA . HIS A 1 169 ? -0.976 20.492 9.540 1.00 33.03 169 HIS A CA 1
ATOM 1339 C C . HIS A 1 169 ? 0.464 20.838 9.137 1.00 33.03 169 HIS A C 1
ATOM 1341 O O . HIS A 1 169 ? 0.625 21.736 8.325 1.00 33.03 169 HIS A O 1
ATOM 1347 N N . THR A 1 170 ? 1.488 20.141 9.634 1.00 31.83 170 THR A N 1
ATOM 1348 C CA . THR A 1 170 ? 2.809 20.069 8.966 1.00 31.83 170 THR A CA 1
ATOM 1349 C C . THR A 1 170 ? 3.739 19.103 9.696 1.00 31.83 170 THR A C 1
ATOM 1351 O O . THR A 1 170 ? 4.328 19.480 10.700 1.00 31.83 170 THR A O 1
ATOM 1354 N N . HIS A 1 171 ? 3.961 17.907 9.149 1.00 35.31 171 HIS A N 1
ATOM 1355 C CA . HIS A 1 171 ? 5.200 17.162 9.384 1.00 35.31 171 HIS A CA 1
ATOM 1356 C C . HIS A 1 171 ? 5.635 16.479 8.083 1.00 35.31 171 HIS A C 1
ATOM 1358 O O . HIS A 1 171 ? 4.879 15.717 7.486 1.00 35.31 171 HIS A O 1
ATOM 1364 N N . THR A 1 172 ? 6.850 16.809 7.637 1.00 26.94 172 THR A N 1
ATOM 1365 C CA . THR A 1 172 ? 7.474 16.348 6.387 1.00 26.94 172 THR A CA 1
ATOM 1366 C C . THR A 1 172 ? 8.827 15.714 6.721 1.00 26.94 172 THR A C 1
ATOM 1368 O O . THR A 1 172 ? 9.871 16.248 6.362 1.00 26.94 172 THR A O 1
ATOM 1371 N N . HIS A 1 173 ? 8.838 14.604 7.463 1.00 27.53 173 HIS A N 1
ATOM 1372 C CA . HIS A 1 173 ? 10.066 13.838 7.707 1.00 27.53 173 HIS A CA 1
ATOM 1373 C C . HIS A 1 173 ? 9.820 12.349 7.477 1.00 27.53 173 HIS A C 1
ATOM 1375 O O . HIS A 1 173 ? 9.488 11.606 8.390 1.00 27.53 173 HIS A O 1
ATOM 1381 N N . THR A 1 174 ? 10.022 11.923 6.230 1.00 28.56 174 THR A N 1
ATOM 1382 C CA . THR A 1 174 ? 10.030 10.511 5.847 1.00 28.56 174 THR A CA 1
ATOM 1383 C C . THR A 1 174 ? 11.353 9.866 6.269 1.00 28.56 174 THR A C 1
ATOM 1385 O O . THR A 1 174 ? 12.413 10.249 5.775 1.00 28.56 174 THR A O 1
ATOM 1388 N N . HIS A 1 175 ? 11.303 8.867 7.149 1.00 33.78 175 HIS A N 1
ATOM 1389 C CA . HIS A 1 175 ? 12.448 8.042 7.536 1.00 33.78 175 HIS A CA 1
ATOM 1390 C C . HIS A 1 175 ? 12.336 6.657 6.884 1.00 33.78 175 HIS A C 1
ATOM 1392 O O . HIS A 1 175 ? 11.376 5.922 7.092 1.00 33.78 175 HIS A O 1
ATOM 1398 N N . THR A 1 176 ? 13.328 6.266 6.083 1.00 32.84 176 THR A N 1
ATOM 1399 C CA . THR A 1 176 ? 13.346 4.937 5.446 1.00 32.84 176 THR A CA 1
ATOM 1400 C C . THR A 1 176 ? 14.043 3.934 6.364 1.00 32.84 176 THR A C 1
ATOM 1402 O O . THR A 1 176 ? 15.230 4.094 6.643 1.00 32.84 176 THR A O 1
ATOM 1405 N N . HIS A 1 177 ? 13.335 2.895 6.820 1.00 35.31 177 HIS A N 1
ATOM 1406 C CA . HIS A 1 177 ? 13.905 1.815 7.631 1.00 35.31 177 HIS A CA 1
ATOM 1407 C C . HIS A 1 177 ? 13.830 0.486 6.871 1.00 35.31 177 HIS A C 1
ATOM 1409 O O . HIS A 1 177 ? 12.764 -0.088 6.662 1.00 35.31 177 HIS A O 1
ATOM 1415 N N . ILE A 1 178 ? 14.986 -0.036 6.457 1.00 35.09 178 ILE A N 1
ATOM 1416 C CA . ILE A 1 178 ? 15.055 -1.299 5.713 1.00 35.09 178 ILE A CA 1
ATOM 1417 C C . ILE A 1 178 ? 15.001 -2.473 6.693 1.00 35.09 178 ILE A C 1
ATOM 1419 O O . ILE A 1 178 ? 15.988 -2.756 7.369 1.00 35.09 178 ILE A O 1
ATOM 1423 N N . TYR A 1 179 ? 13.863 -3.169 6.769 1.00 31.34 179 TYR A N 1
ATOM 1424 C CA . TYR A 1 179 ? 13.778 -4.440 7.490 1.00 31.34 179 TYR A CA 1
ATOM 1425 C C . TYR A 1 179 ? 14.226 -5.578 6.565 1.00 31.34 179 TYR A C 1
ATOM 1427 O O . TYR A 1 179 ? 13.753 -5.688 5.436 1.00 31.34 179 TYR A O 1
ATOM 1435 N N . ARG A 1 180 ? 15.168 -6.412 7.020 1.00 33.84 180 ARG A N 1
ATOM 1436 C CA . ARG A 1 180 ? 15.718 -7.534 6.245 1.00 33.84 180 ARG A CA 1
ATOM 1437 C C . ARG A 1 180 ? 15.298 -8.849 6.892 1.00 33.84 180 ARG A C 1
ATOM 1439 O O . ARG A 1 180 ? 16.000 -9.342 7.768 1.00 33.84 180 ARG A O 1
ATOM 1446 N N . GLU A 1 181 ? 14.212 -9.450 6.417 1.00 32.56 181 GLU A N 1
ATOM 1447 C CA . GLU A 1 181 ? 14.035 -10.900 6.544 1.00 32.56 181 GLU A CA 1
ATOM 1448 C C . GLU A 1 181 ? 14.447 -11.573 5.235 1.00 32.56 181 GLU A C 1
ATOM 1450 O O . GLU A 1 181 ? 14.175 -11.081 4.140 1.00 32.56 181 GLU A O 1
ATOM 1455 N N . ARG A 1 182 ? 15.222 -12.653 5.374 1.00 32.97 182 ARG A N 1
ATOM 1456 C CA . ARG A 1 182 ? 15.947 -13.359 4.310 1.00 32.97 182 ARG A CA 1
ATOM 1457 C C . ARG A 1 182 ? 15.095 -13.498 3.034 1.00 32.97 182 ARG A C 1
ATOM 1459 O O . ARG A 1 182 ? 14.024 -14.084 3.060 1.00 32.97 182 ARG A O 1
ATOM 1466 N N . GLU A 1 183 ? 15.607 -12.932 1.942 1.00 36.22 183 GLU A N 1
ATOM 1467 C CA . GLU A 1 183 ? 15.099 -13.002 0.555 1.00 36.22 183 GLU A CA 1
ATOM 1468 C C . GLU A 1 183 ? 13.745 -12.334 0.230 1.00 36.22 183 GLU A C 1
ATOM 1470 O O . GLU A 1 183 ? 13.372 -12.254 -0.941 1.00 36.22 183 GLU A O 1
ATOM 1475 N N . ASN A 1 184 ? 13.060 -11.726 1.203 1.00 39.59 184 ASN A N 1
ATOM 1476 C CA . ASN A 1 184 ? 11.787 -11.037 0.974 1.00 39.59 184 ASN A CA 1
ATOM 1477 C C . ASN A 1 184 ? 11.984 -9.512 0.926 1.00 39.59 184 ASN A C 1
ATOM 1479 O O . ASN A 1 184 ? 12.055 -8.838 1.949 1.00 39.59 184 ASN A O 1
ATOM 1483 N N . TYR A 1 185 ? 12.083 -8.948 -0.282 1.00 48.62 185 TYR A N 1
ATOM 1484 C CA . TYR A 1 185 ? 12.328 -7.513 -0.497 1.00 48.62 185 TYR A CA 1
ATOM 1485 C C . TYR A 1 185 ? 11.084 -6.641 -0.232 1.00 48.62 185 TYR A C 1
ATOM 1487 O O . TYR A 1 185 ? 10.496 -6.102 -1.175 1.00 48.62 185 TYR A O 1
ATOM 1495 N N . LEU A 1 186 ? 10.667 -6.520 1.027 1.00 44.66 186 LEU A N 1
ATOM 1496 C CA . LEU A 1 186 ? 9.707 -5.516 1.484 1.00 44.66 186 LEU A CA 1
ATOM 1497 C C . LEU A 1 186 ? 10.483 -4.382 2.160 1.00 44.66 186 LEU A C 1
ATOM 1499 O O . LEU A 1 186 ? 11.050 -4.569 3.233 1.00 44.66 186 LEU A O 1
ATOM 1503 N N . LEU A 1 187 ? 10.517 -3.205 1.534 1.00 52.50 187 LEU A N 1
ATOM 1504 C CA . LEU A 1 187 ? 11.066 -2.009 2.174 1.00 52.50 187 LEU A CA 1
ATOM 1505 C C . LEU A 1 187 ? 9.960 -1.336 2.988 1.00 52.50 187 LEU A C 1
ATOM 1507 O O . LEU A 1 187 ? 8.910 -1.050 2.420 1.00 52.50 187 LEU A O 1
ATOM 1511 N N . ILE A 1 188 ? 10.184 -1.054 4.274 1.00 60.06 188 ILE A N 1
ATOM 1512 C CA . ILE A 1 188 ? 9.233 -0.288 5.088 1.00 60.06 188 ILE A CA 1
ATOM 1513 C C . ILE A 1 188 ? 9.676 1.177 5.130 1.00 60.06 188 ILE A C 1
ATOM 1515 O O . ILE A 1 188 ? 10.754 1.515 5.615 1.00 60.06 188 ILE A O 1
ATOM 1519 N N . ILE A 1 189 ? 8.836 2.072 4.623 1.00 59.75 189 ILE A N 1
ATOM 1520 C CA . ILE A 1 189 ? 9.027 3.514 4.784 1.00 59.75 189 ILE A CA 1
ATOM 1521 C C . ILE A 1 189 ? 8.200 3.982 5.979 1.00 59.75 189 ILE A C 1
ATOM 1523 O O . ILE A 1 189 ? 7.004 3.713 6.060 1.00 59.75 189 ILE A O 1
ATOM 1527 N N . ILE A 1 190 ? 8.831 4.683 6.914 1.00 55.97 190 ILE A N 1
ATOM 1528 C CA . ILE A 1 190 ? 8.131 5.374 7.991 1.00 55.97 190 ILE A CA 1
ATOM 1529 C C . ILE A 1 190 ? 7.866 6.801 7.503 1.00 55.97 190 ILE A C 1
ATOM 1531 O O . ILE A 1 190 ? 8.808 7.539 7.201 1.00 55.97 190 ILE A O 1
ATOM 1535 N N . LEU A 1 191 ? 6.590 7.151 7.342 1.00 49.34 191 LEU A N 1
ATOM 1536 C CA . LEU A 1 191 ? 6.144 8.478 6.904 1.00 49.34 191 LEU A CA 1
ATOM 1537 C C . LEU A 1 191 ? 5.919 9.421 8.086 1.00 49.34 191 LEU A C 1
ATOM 1539 O O . LEU A 1 191 ? 5.477 8.937 9.158 1.00 49.34 191 LEU A O 1
#

Organism: Oncorhynchus mykiss (NCBI:txid8022)

Foldseek 3Di:
DPDPVPLPLDDFFAADQCQVVCVVVVHDHPDDADDDDPLLDDVDPVSCVLCPPHALVNLQLALVSQLVSQCVSVVVDVHQETETPHDQCLVVVLQPFDWHQDPPPGIDGPDDDDDPCCNVNTRPDGPCCVSVVSVVSNQSVNRRVCSNHHAYEYEHEDDDDPPDDVHDPDDDDKDWDQDDDDPRRYTYIHD

Secondary structure (DSSP, 8-state):
--------S-SPPPPS--HHHHHHTT---SS-----TT-SSTTSHHHHHHHTT--HHHHHH-HHHHHHHHHHHHHHS--S-EE----TTHHHHHTT---EEETTTEEE-SS---SGGGGGGS-SS--HHHHSHHHHHHHHHHHHHTTTSS-EEEEE-----TTS-SS-S-----EEE----TT--EEEEE-